Protein 3AX3 (pdb70)

Secondary structure (DSSP, 8-state):
-HHHHHHHHHHHHHHHHHHHHHHT-HHHHHHHHHHHHHT-S-HHHHHHHHHHHS-HHHHHHHHHH-/--HHHHHHH-/-HHHHHHHHHHHHHHHHHHHHHTT-HHHHHHHHHHHHHT-S-HHHHHHHHHHHS-HHHHHHHHHT-/--HHHHHHT-/-HHHHHHHHHHHHHHHHHHHHHHHTT-HHHHHHHHHHHHHH-S-HHHHHHHHHHHS-HHHHHHHHH--/--HHHHHHH-/-HHHHHHHHHHHHHHHHHHHHHHHTT-HHHHHHHHHHHHHTSS-HHHHHHHHTTTS-HHHHHHHHHT-/--HHHHHHT-

Radius of gyration: 24.04 Å; Cα contacts (8 Å, |Δi|>4): 312; chains: 8; bounding box: 72×41×59 Å

Structure (mmCIF, N/CA/C/O backbone):
data_3AX3
#
_entry.id   3AX3
#
_cell.length_a   99.596
_cell.length_b   99.596
_cell.length_c   195.180
_cell.angle_alpha   90.00
_cell.angle_beta   90.00
_cell.angle_gamma   120.00
#
_symmetry.space_group_name_H-M   'H 3 2'
#
loop_
_entity.id
_entity.type
_entity.pdbx_description
1 polymer 'Mitochondrial import receptor subunit TOM20 homolog'
2 polymer 'Aldehyde dehydrogenase, mitochondrial'
3 water water
#
loop_
_atom_site.group_PDB
_atom_site.id
_atom_site.type_symbol
_atom_site.label_atom_id
_atom_site.label_alt_id
_atom_site.label_comp_id
_atom_site.label_asym_id
_atom_site.label_entity_id
_atom_site.label_seq_id
_atom_site.pdbx_PDB_ins_code
_atom_site.Cartn_x
_atom_site.Cartn_y
_atom_site.Cartn_z
_atom_site.occupancy
_atom_site.B_iso_or_equiv
_atom_site.auth_seq_id
_atom_site.auth_comp_id
_atom_site.auth_asym_id
_atom_site.auth_atom_id
_atom_site.pdbx_PDB_model_num
ATOM 1 N N . LYS A 1 8 ? -27.986 4.532 8.697 1.00 61.64 61 LYS A N 1
ATOM 2 C CA . LYS A 1 8 ? -28.708 3.657 9.666 1.00 60.80 61 LYS A CA 1
ATOM 3 C C . LYS A 1 8 ? -29.813 4.402 10.423 1.00 59.58 61 LYS A C 1
ATOM 4 O O . LYS A 1 8 ? -29.828 5.633 10.482 1.00 59.30 61 LYS A O 1
ATOM 10 N N . ASP A 1 9 ? -30.716 3.612 11.002 1.00 58.36 62 ASP A N 1
ATOM 11 C CA . ASP A 1 9 ? -31.759 4.063 11.888 1.00 56.93 62 ASP A CA 1
ATOM 12 C C . ASP A 1 9 ? -31.161 4.748 13.132 1.00 55.59 62 ASP A C 1
ATOM 13 O O . ASP A 1 9 ? -31.720 5.737 13.596 1.00 55.12 62 ASP A O 1
ATOM 18 N N . ALA A 1 10 ? -30.018 4.257 13.635 1.00 53.51 63 ALA A N 1
ATOM 19 C CA . ALA A 1 10 ? -29.400 4.839 14.841 1.00 51.67 63 ALA A CA 1
ATOM 20 C C . ALA A 1 10 ? -28.857 6.254 14.678 1.00 49.67 63 ALA A C 1
ATOM 21 O O . ALA A 1 10 ? -29.149 7.099 15.511 1.00 48.82 63 ALA A O 1
ATOM 23 N N . GLU A 1 11 ? -28.076 6.532 13.630 1.00 47.10 64 GLU A N 1
ATOM 24 C CA . GLU A 1 11 ? -27.646 7.910 13.376 1.00 44.01 64 GLU A CA 1
ATOM 25 C C . GLU A 1 11 ? -28.842 8.870 13.169 1.00 41.33 64 GLU A C 1
ATOM 26 O O . GLU A 1 11 ? -28.810 10.017 13.646 1.00 41.09 64 GLU A O 1
ATOM 32 N N . ALA A 1 12 ? -29.862 8.429 12.422 1.00 37.04 65 ALA A N 1
ATOM 33 C CA . ALA A 1 12 ? -31.056 9.248 12.221 1.00 34.12 65 ALA A CA 1
ATOM 34 C C . ALA A 1 12 ? -31.718 9.574 13.608 1.00 31.93 65 ALA A C 1
ATOM 35 O O . ALA A 1 12 ? -31.991 10.704 13.911 1.00 31.32 65 ALA A O 1
ATOM 37 N N . VAL A 1 13 ? -31.992 8.555 14.397 1.00 33.23 66 VAL A N 1
ATOM 38 C CA . VAL A 1 13 ? -32.593 8.708 15.721 1.00 34.80 66 VAL A CA 1
ATOM 39 C C . VAL A 1 13 ? -31.749 9.587 16.691 1.00 33.94 66 VAL A C 1
ATOM 40 O O . VAL A 1 13 ? -32.284 10.548 17.297 1.00 32.13 66 VAL A O 1
ATOM 44 N N . GLN A 1 14 ? -30.435 9.314 16.810 1.00 34.28 67 GLN A N 1
ATOM 45 C CA . GLN A 1 14 ? -29.550 10.204 17.610 1.00 34.49 67 GLN A CA 1
ATOM 46 C C . GLN A 1 14 ? -29.640 11.646 17.191 1.00 34.26 67 GLN A C 1
ATOM 47 O O . GLN A 1 14 ? -29.799 12.550 18.028 1.00 35.51 67 GLN A O 1
ATOM 53 N N . LYS A 1 15 ? -29.597 11.896 15.886 1.00 32.88 68 LYS A N 1
ATOM 54 C CA . LYS A 1 15 ? -29.738 13.232 15.370 1.00 31.61 68 LYS A CA 1
ATOM 55 C C . LYS A 1 15 ? -31.087 13.891 15.744 1.00 29.96 68 LYS A C 1
ATOM 56 O O . LYS A 1 15 ? -31.149 15.052 16.232 1.00 28.47 68 LYS A O 1
ATOM 62 N N . PHE A 1 16 ? -32.166 13.154 15.517 1.00 27.28 69 PHE A N 1
ATOM 63 C CA . PHE A 1 16 ? -33.509 13.684 15.850 1.00 24.21 69 PHE A CA 1
ATOM 64 C C . PHE A 1 16 ? -33.578 14.021 17.390 1.00 25.08 69 PHE A C 1
ATOM 65 O O . PHE A 1 16 ? -33.935 15.139 17.778 1.00 23.73 69 PHE A O 1
ATOM 73 N N . PHE A 1 17 ? -33.150 13.058 18.212 1.00 26.25 70 PHE A N 1
ATOM 74 C CA . PHE A 1 17 ? -33.154 13.209 19.679 1.00 27.90 70 PHE A CA 1
ATOM 75 C C . PHE A 1 17 ? -32.391 14.462 20.119 1.00 29.13 70 PHE A C 1
ATOM 76 O O . PHE A 1 17 ? -32.926 15.340 20.814 1.00 28.58 70 PHE A O 1
ATOM 84 N N . LEU A 1 18 ? -31.129 14.558 19.682 1.00 30.92 71 LEU A N 1
ATOM 85 C CA . LEU A 1 18 ? -30.330 15.753 19.939 1.00 31.32 71 LEU A CA 1
ATOM 86 C C . LEU A 1 18 ? -30.835 17.038 19.405 1.00 31.15 71 LEU A C 1
ATOM 87 O O . LEU A 1 18 ? -30.766 18.057 20.109 1.00 30.92 71 LEU A O 1
ATOM 92 N N . GLU A 1 19 ? -31.363 17.065 18.183 1.00 30.76 72 GLU A N 1
ATOM 93 C CA . GLU A 1 19 ? -31.867 18.309 17.678 1.00 30.14 72 GLU A CA 1
ATOM 94 C C . GLU A 1 19 ? -33.153 18.787 18.368 1.00 29.17 72 GLU A C 1
ATOM 95 O O . GLU A 1 19 ? -33.341 20.022 18.655 1.00 29.03 72 GLU A O 1
ATOM 101 N 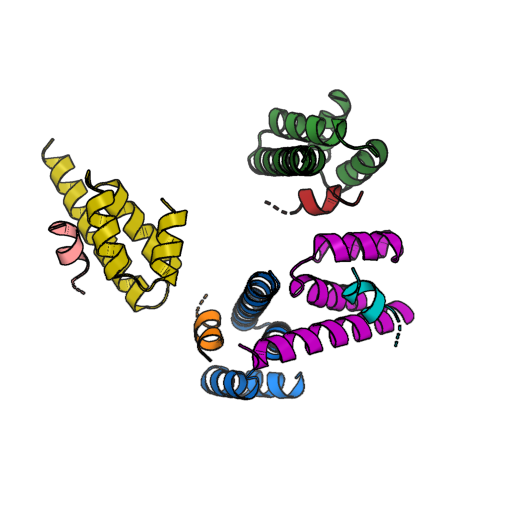N . GLU A 1 20 ? -34.020 17.840 18.685 1.00 25.86 73 GLU A N 1
ATOM 102 C CA . GLU A 1 20 ? -35.225 18.153 19.464 1.00 25.23 73 GLU A CA 1
ATOM 103 C C . GLU A 1 20 ? -34.865 18.755 20.867 1.00 25.04 73 GLU A C 1
ATOM 104 O O . GLU A 1 20 ? -35.467 19.674 21.308 1.00 27.44 73 GLU A O 1
ATOM 110 N N . ILE A 1 21 ? -33.885 18.188 21.548 1.00 27.93 74 ILE A N 1
ATOM 111 C CA . ILE A 1 21 ? -33.415 18.702 22.844 1.00 28.45 74 ILE A CA 1
ATOM 112 C C . ILE A 1 21 ? -32.887 20.120 22.702 1.00 28.77 74 ILE A C 1
ATOM 113 O O . ILE A 1 21 ? -33.262 21.022 23.464 1.00 29.74 74 ILE A O 1
ATOM 118 N N . GLN A 1 22 ? -32.074 20.343 21.692 1.00 30.55 75 GLN A N 1
ATOM 119 C CA . GLN A 1 22 ? -31.470 21.651 21.446 1.00 31.00 75 GLN A CA 1
ATOM 120 C C . GLN A 1 22 ? -32.497 22.720 21.124 1.00 31.65 75 GLN A C 1
ATOM 121 O O . GLN A 1 22 ? -32.418 23.847 21.634 1.00 30.05 75 GLN A O 1
ATOM 127 N N . LEU A 1 23 ? -33.500 22.382 20.309 1.00 30.03 76 LEU A N 1
ATOM 128 C CA . LEU A 1 23 ? -34.561 23.309 20.092 1.00 30.32 76 LEU A CA 1
ATOM 129 C C . LEU A 1 23 ? -35.341 23.497 21.405 1.00 30.13 76 LEU A C 1
ATOM 130 O O . LEU A 1 23 ? -35.690 24.636 21.740 1.00 30.66 76 LEU A O 1
ATOM 135 N N . GLY A 1 24 ? -35.613 22.416 22.150 1.00 28.66 77 GLY A N 1
ATOM 136 C CA . GLY A 1 24 ? -36.280 22.547 23.439 1.00 28.83 77 GLY A CA 1
ATOM 137 C C . GLY A 1 24 ? -35.608 23.522 24.438 1.00 31.72 77 GLY A C 1
ATOM 138 O O . GLY A 1 24 ? -36.277 24.420 24.988 1.00 31.22 77 GLY A O 1
ATOM 139 N N . GLU A 1 25 ? -34.305 23.374 24.607 1.00 32.94 78 GLU A N 1
ATOM 140 C CA . GLU A 1 25 ? -33.466 24.242 25.457 1.00 36.02 78 GLU A CA 1
ATOM 141 C C . GLU A 1 25 ? -33.494 25.691 25.011 1.00 36.25 78 GLU A C 1
ATOM 142 O O . GLU A 1 25 ? -33.785 26.603 25.820 1.00 35.74 78 GLU A O 1
ATOM 148 N N . GLU A 1 26 ? -33.242 25.921 23.719 1.00 35.64 79 GLU A N 1
ATOM 149 C CA . GLU A 1 26 ? -33.356 27.263 23.149 1.00 34.72 79 GLU A CA 1
ATOM 150 C C . GLU A 1 26 ? -34.704 27.872 23.398 1.00 34.27 79 GLU A C 1
ATOM 151 O O . GLU A 1 26 ? -34.769 28.997 23.930 1.00 35.28 79 GLU A O 1
ATOM 157 N N . LEU A 1 27 ? -35.800 27.175 23.048 1.00 30.75 80 LEU A N 1
ATOM 158 C CA . LEU A 1 27 ? -37.141 27.683 23.383 1.00 31.60 80 LEU A CA 1
ATOM 159 C C . LEU A 1 27 ? -37.395 28.021 24.863 1.00 30.18 80 LEU A C 1
ATOM 160 O O . LEU A 1 27 ? -38.022 29.090 25.201 1.00 28.27 80 LEU A O 1
ATOM 165 N N . LEU A 1 28 ? -36.993 27.097 25.735 1.00 28.93 81 LEU A N 1
ATOM 166 C CA . LEU A 1 28 ? -37.105 27.357 27.196 1.00 31.59 81 LEU A CA 1
ATOM 167 C C . LEU A 1 28 ? -36.304 28.601 27.616 1.00 33.23 81 LEU A C 1
ATOM 168 O O . LEU A 1 28 ? -36.762 29.407 28.489 1.00 33.18 81 LEU A O 1
ATOM 173 N N . ALA A 1 29 ? -35.107 28.759 27.043 1.00 34.60 82 ALA A N 1
ATOM 174 C CA . ALA A 1 29 ? -34.278 29.960 27.357 1.00 36.93 82 ALA A CA 1
ATOM 175 C C . ALA A 1 29 ? -34.982 31.277 26.911 1.00 38.64 82 ALA A C 1
ATOM 176 O O . ALA A 1 29 ? -34.870 32.345 27.568 1.00 39.42 82 ALA A O 1
ATOM 178 N N . GLN A 1 30 ? -35.813 31.178 25.883 1.00 38.70 83 GLN A N 1
ATOM 179 C CA . GLN A 1 30 ? -36.576 32.342 25.376 1.00 39.48 83 GLN A CA 1
ATOM 180 C C . GLN A 1 30 ? -37.926 32.521 26.078 1.00 38.74 83 GLN A C 1
ATOM 181 O O . GLN A 1 30 ? -38.633 33.508 25.864 1.00 40.39 83 GLN A O 1
ATOM 1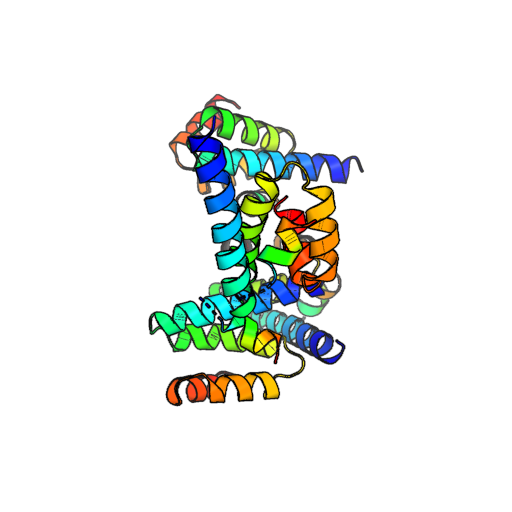87 N N . GLY A 1 31 ? -38.304 31.572 26.939 1.00 37.15 84 GLY A N 1
ATOM 188 C CA . GLY A 1 31 ? -39.544 31.714 27.693 1.00 34.56 84 GLY A CA 1
ATOM 189 C C . GLY A 1 31 ? -40.716 31.153 26.947 1.00 33.93 84 GLY A C 1
ATOM 190 O O . GLY A 1 31 ? -41.870 31.313 27.364 1.00 32.98 84 GLY A O 1
ATOM 191 N N . ASP A 1 32 ? -40.425 30.450 25.858 1.00 34.33 85 ASP A N 1
ATOM 192 C CA . ASP A 1 32 ? -41.470 29.714 25.112 1.00 34.14 85 ASP A CA 1
ATOM 193 C C . ASP A 1 32 ? -41.569 28.272 25.688 1.00 33.24 85 ASP A C 1
ATOM 194 O O . ASP A 1 32 ? -41.154 27.280 25.090 1.00 30.19 85 ASP A O 1
ATOM 199 N N . TYR A 1 33 ? -42.067 28.222 26.931 1.00 34.21 86 TYR A N 1
ATOM 200 C CA . TYR A 1 33 ? -42.035 26.986 27.758 1.00 34.84 86 TYR A CA 1
ATOM 201 C C . TYR A 1 33 ? -42.844 25.872 27.095 1.00 34.94 86 TYR A C 1
ATOM 202 O O . TYR A 1 33 ? -42.363 24.747 26.982 1.00 33.02 86 TYR A O 1
ATOM 211 N N . GLU A 1 34 ? -44.049 26.206 26.647 1.00 34.71 87 GLU A N 1
ATOM 212 C CA . GLU A 1 34 ? -44.919 25.223 26.020 1.00 35.27 87 GLU A CA 1
ATOM 213 C C . GLU A 1 34 ? -44.319 24.625 24.771 1.00 34.45 87 GLU A C 1
ATOM 214 O O . GLU A 1 34 ? -44.277 23.383 24.609 1.00 33.29 87 GLU A O 1
ATOM 220 N N . LYS A 1 35 ? -43.820 25.474 23.891 1.00 31.77 88 LYS A N 1
ATOM 221 C CA . LYS A 1 35 ? -43.162 24.960 22.683 1.00 31.46 88 LYS A CA 1
ATOM 222 C C . LYS A 1 35 ? -41.919 24.117 22.975 1.00 28.65 88 LYS A C 1
ATOM 223 O O . LYS A 1 35 ? -41.710 23.062 22.371 1.00 28.96 88 LYS A O 1
ATOM 229 N N . GLY A 1 36 ? -41.080 24.583 23.906 1.00 27.20 89 GLY A N 1
ATOM 230 C CA . GLY A 1 36 ? -39.875 23.844 24.312 1.00 25.62 89 GLY A CA 1
ATOM 231 C C . GLY A 1 36 ? -40.176 22.443 24.848 1.00 23.00 89 GLY A C 1
ATOM 232 O O . GLY A 1 36 ? -39.555 21.474 24.490 1.00 22.24 89 GLY A O 1
ATOM 233 N N . VAL A 1 37 ? -41.150 22.382 25.722 1.00 24.46 90 VAL A N 1
ATOM 234 C CA . VAL A 1 37 ? -41.671 21.135 26.299 1.00 25.66 90 VAL A CA 1
ATOM 235 C C . VAL A 1 37 ? -42.189 20.185 25.249 1.00 25.77 90 VAL A C 1
ATOM 236 O O . VAL A 1 37 ? -41.948 18.973 25.334 1.00 26.11 90 VAL A O 1
ATOM 240 N N . ASP A 1 38 ? -42.882 20.703 24.227 1.00 26.42 91 ASP A N 1
ATOM 241 C CA . ASP A 1 38 ? -43.353 19.853 23.126 1.00 27.49 91 ASP A CA 1
ATOM 242 C C . ASP A 1 38 ? -42.203 19.140 22.451 1.00 27.34 91 ASP A C 1
ATOM 243 O O . ASP A 1 38 ? -42.324 17.945 22.096 1.00 26.74 91 ASP A O 1
ATOM 248 N N . HIS A 1 39 ? -41.101 19.848 22.235 1.00 24.91 92 HIS A N 1
ATOM 249 C CA . HIS A 1 39 ? -39.938 19.219 21.591 1.00 24.45 92 HIS A CA 1
ATOM 250 C C . HIS A 1 39 ? -39.287 18.211 22.550 1.00 23.10 92 HIS A C 1
ATOM 251 O O . HIS A 1 39 ? -38.819 17.199 22.124 1.00 23.15 92 HIS A O 1
ATOM 258 N N . LEU A 1 40 ? -39.230 18.522 23.847 1.00 21.77 93 LEU A N 1
ATOM 259 C CA . LEU A 1 40 ? -38.645 17.522 24.800 1.00 23.27 93 LEU A CA 1
ATOM 260 C C . LEU A 1 40 ? -39.467 16.248 24.793 1.00 22.16 93 LEU A C 1
ATOM 261 O O . LEU A 1 40 ? -38.926 15.212 24.932 1.00 20.57 93 LEU A O 1
ATOM 266 N N . THR A 1 41 ? -40.785 16.336 24.593 1.00 23.44 94 THR A N 1
ATOM 267 C CA . THR A 1 41 ? -41.617 15.144 24.650 1.00 23.09 94 THR A CA 1
ATOM 268 C C . THR A 1 41 ? -41.278 14.265 23.437 1.00 23.25 94 THR A C 1
ATOM 269 O O . THR A 1 41 ? -41.328 13.051 23.531 1.00 22.99 94 THR A O 1
ATOM 273 N N . ASN A 1 42 ? -40.970 14.862 22.280 1.00 22.72 95 ASN A N 1
ATOM 274 C CA . ASN A 1 42 ? -40.414 14.041 21.132 1.00 23.59 95 ASN A CA 1
ATOM 275 C C . ASN A 1 42 ? -39.113 13.302 21.491 1.00 24.09 95 ASN A C 1
ATOM 276 O O . ASN A 1 42 ? -38.936 12.114 21.147 1.00 23.04 95 ASN A O 1
ATOM 281 N N . ALA A 1 43 ? -38.206 13.985 22.192 1.00 23.07 96 ALA A N 1
ATOM 282 C CA . ALA A 1 43 ? -36.939 13.347 22.589 1.00 24.18 96 ALA A CA 1
ATOM 283 C C . ALA A 1 43 ? -37.199 12.221 23.582 1.00 24.74 96 ALA A C 1
ATOM 284 O O . ALA A 1 43 ? -36.745 11.105 23.390 1.00 25.49 96 ALA A O 1
ATOM 286 N N . ILE A 1 44 ? -38.054 12.471 24.570 1.00 25.44 97 ILE A N 1
ATOM 287 C CA . ILE A 1 44 ? -38.421 11.412 25.506 1.00 25.60 97 ILE A CA 1
ATOM 288 C C . ILE A 1 44 ? -39.102 10.184 24.823 1.00 26.29 97 ILE A C 1
ATOM 289 O O . ILE A 1 44 ? -38.820 9.032 25.217 1.00 25.94 97 ILE A O 1
ATOM 294 N N . ALA A 1 45 ? -39.990 10.433 23.848 1.00 25.13 98 ALA A N 1
ATOM 295 C CA . ALA A 1 45 ? -40.681 9.356 23.100 1.00 26.88 98 ALA A CA 1
ATOM 296 C C . ALA A 1 45 ? -39.818 8.375 22.332 1.00 27.59 98 ALA A C 1
ATOM 297 O O . ALA A 1 45 ? -40.298 7.262 22.079 1.00 32.09 98 ALA A O 1
ATOM 299 N N . VAL A 1 46 ? -38.624 8.769 21.901 1.00 26.89 99 VAL A N 1
ATOM 300 C CA . VAL A 1 46 ? -37.695 7.854 21.236 1.00 29.08 99 VAL A CA 1
ATOM 301 C C . VAL A 1 46 ? -36.664 7.187 22.166 1.00 31.64 99 VAL A C 1
ATOM 302 O O . VAL A 1 46 ? -35.735 6.486 21.682 1.00 33.21 99 VAL A O 1
ATOM 306 N N . SER A 1 47 ? -36.827 7.368 23.488 1.00 30.83 100 SER A N 1
ATOM 307 C CA . SER A 1 47 ? -35.809 6.896 24.419 1.00 32.11 100 SER A CA 1
ATOM 308 C C . SER A 1 47 ? -36.314 5.639 25.023 1.00 31.75 100 SER A C 1
ATOM 309 O O . SER A 1 47 ? -37.519 5.501 25.355 1.00 31.37 100 SER A O 1
ATOM 312 N N . GLY A 1 48 ? -35.408 4.672 25.142 1.00 32.97 101 GLY A N 1
ATOM 313 C CA . GLY A 1 48 ? -35.804 3.394 25.812 1.00 34.67 101 GLY A CA 1
ATOM 314 C C . GLY A 1 48 ? -35.965 3.512 27.341 1.00 36.33 101 GLY A C 1
ATOM 315 O O . GLY A 1 48 ? -36.581 2.664 27.977 1.00 36.71 101 GLY A O 1
ATOM 316 N N . GLN A 1 49 ? -35.428 4.578 27.912 1.00 35.88 102 GLN A N 1
ATOM 317 C CA . GLN A 1 49 ? -35.654 4.892 29.341 1.00 36.40 102 GLN A CA 1
ATOM 318 C C . GLN A 1 49 ? -36.414 6.178 29.669 1.00 34.12 102 GLN A C 1
ATOM 319 O O . GLN A 1 49 ? -35.881 7.042 30.350 1.00 33.62 102 GLN A O 1
ATOM 325 N N . PRO A 1 50 ? -37.681 6.278 29.264 1.00 34.16 103 PRO A N 1
ATOM 326 C CA . PRO A 1 50 ? -38.362 7.583 29.487 1.00 34.44 103 PRO A CA 1
ATOM 327 C C . PRO A 1 50 ? -38.314 8.053 30.960 1.00 34.53 103 PRO A C 1
ATOM 328 O O . PRO A 1 50 ? -38.139 9.249 31.203 1.00 33.39 103 PRO A O 1
ATOM 332 N N . GLN A 1 51 ? -38.407 7.111 31.927 1.00 34.65 104 GLN A N 1
ATOM 333 C CA . GLN A 1 51 ? -38.474 7.468 33.351 1.00 36.04 104 GLN A CA 1
ATOM 334 C C . GLN A 1 51 ? -37.182 8.016 33.817 1.00 35.56 104 GLN A C 1
ATOM 335 O O . GLN A 1 51 ? -37.138 8.947 34.621 1.00 34.93 104 GLN A O 1
ATOM 341 N N . GLN A 1 52 ? -36.101 7.566 33.213 1.00 35.21 105 GLN A N 1
ATOM 342 C CA . GLN A 1 52 ? -34.843 8.120 33.641 1.00 34.80 105 GLN A CA 1
ATOM 343 C C . GLN A 1 52 ? -34.571 9.514 33.085 1.00 33.65 105 GLN A C 1
ATOM 344 O O . GLN A 1 52 ? -33.893 10.416 33.734 1.00 34.66 105 GLN A O 1
ATOM 350 N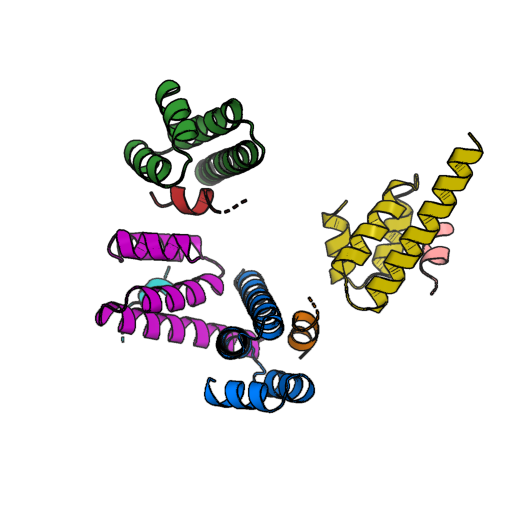 N . LEU A 1 53 ? -35.033 9.739 31.858 1.00 30.79 106 LEU A N 1
ATOM 351 C CA . LEU A 1 53 ? -34.986 11.095 31.293 1.00 28.71 106 LEU A CA 1
ATOM 352 C C . LEU A 1 53 ? -35.870 12.013 32.163 1.00 23.81 106 LEU A C 1
ATOM 353 O O . LEU A 1 53 ? -35.497 13.119 32.477 1.00 25.27 106 LEU A O 1
ATOM 358 N N . LEU A 1 54 ? -37.033 11.535 32.551 1.00 25.13 107 LEU A N 1
ATOM 359 C CA . LEU A 1 54 ? -37.975 12.394 33.342 1.00 27.09 107 LEU A CA 1
ATOM 360 C C . LEU A 1 54 ? -37.325 12.766 34.689 1.00 27.82 107 LEU A C 1
ATOM 361 O O . LEU A 1 54 ? -37.342 13.904 35.086 1.00 27.82 107 LEU A O 1
ATOM 366 N N . GLN A 1 55 ? -36.574 11.816 35.299 1.00 30.01 108 GLN A N 1
ATOM 367 C CA . GLN A 1 55 ? -35.893 12.147 36.579 1.00 30.87 108 GLN A CA 1
ATOM 368 C C . GLN A 1 55 ? -34.863 13.151 36.399 1.00 29.95 108 GLN A C 1
ATOM 369 O O . GLN A 1 55 ? -34.689 14.095 37.201 1.00 32.41 108 GLN A O 1
ATOM 375 N N . VAL A 1 56 ? -34.106 13.025 35.342 1.00 29.23 109 VAL A N 1
ATOM 376 C CA . VAL A 1 56 ? -33.111 14.019 35.147 1.00 28.07 109 VAL A CA 1
ATOM 377 C C . VAL A 1 56 ? -33.781 15.400 34.888 1.00 27.90 109 VAL A C 1
ATOM 378 O O . VAL A 1 56 ? -33.284 16.456 35.343 1.00 27.58 109 VAL A O 1
ATOM 382 N N . LEU A 1 57 ? -34.894 15.413 34.156 1.00 26.64 110 LEU A N 1
ATOM 383 C CA . LEU A 1 57 ? -35.532 16.730 33.850 1.00 27.44 110 LEU A CA 1
ATOM 384 C C . LEU A 1 57 ? -36.130 17.325 35.077 1.00 27.61 110 LEU A C 1
ATOM 385 O O . LEU A 1 57 ? -36.134 18.507 35.206 1.00 28.17 110 LEU A O 1
ATOM 390 N N . GLN A 1 58 ? -36.688 16.489 35.938 1.00 29.51 111 GLN A N 1
ATOM 391 C CA . GLN A 1 58 ? -37.138 16.974 37.238 1.00 32.74 111 GLN A CA 1
ATOM 392 C C . GLN A 1 58 ? -36.028 17.650 38.074 1.00 33.52 111 GLN A C 1
ATOM 393 O O . GLN A 1 58 ? -36.277 18.629 38.764 1.00 32.79 111 GLN A O 1
ATOM 399 N N . GLN A 1 59 ? -34.815 17.142 37.981 1.00 36.35 112 GLN A N 1
ATOM 400 C CA . GLN A 1 59 ? -33.661 17.719 38.737 1.00 38.92 112 GLN A CA 1
ATOM 401 C C . GLN A 1 59 ? -33.119 18.944 38.064 1.00 39.49 112 GLN A C 1
ATOM 402 O O . GLN A 1 59 ? -32.277 19.619 38.640 1.00 39.97 112 GLN A O 1
ATOM 408 N N . THR A 1 60 ? -33.522 19.205 36.810 1.00 39.75 113 THR A N 1
ATOM 409 C CA . THR A 1 60 ? -32.955 20.352 36.086 1.00 39.42 113 THR A CA 1
ATOM 410 C C . THR A 1 60 ? -33.964 21.492 35.778 1.00 37.94 113 THR A C 1
ATOM 411 O O . THR A 1 60 ? -33.598 22.678 35.781 1.00 37.28 113 THR A O 1
ATOM 415 N N . LEU A 1 61 ? -35.229 21.138 35.502 1.00 35.17 114 LEU A N 1
ATOM 416 C CA . LEU A 1 61 ? -36.179 22.118 35.014 1.00 31.94 114 LEU A CA 1
ATOM 417 C C . LEU A 1 61 ? -36.852 22.836 36.191 1.00 31.67 114 LEU A C 1
ATOM 418 O O . LEU A 1 61 ? -37.014 22.215 37.248 1.00 30.13 114 LEU A O 1
ATOM 423 N N . PRO A 1 62 ? -37.250 24.126 36.017 1.00 31.17 115 PRO A N 1
ATOM 424 C CA . PRO A 1 62 ? -38.149 24.701 37.016 1.00 32.92 115 PRO A CA 1
ATOM 425 C C . PRO A 1 62 ? -39.421 23.860 37.246 1.00 32.57 115 PRO A C 1
ATOM 426 O O . PRO A 1 62 ? -39.944 23.271 36.279 1.00 33.44 115 PRO A O 1
ATOM 430 N N . PRO A 1 63 ? -39.912 23.794 38.504 1.00 32.70 116 PRO A N 1
ATOM 431 C CA . PRO A 1 63 ? -41.046 22.898 38.739 1.00 31.80 116 PRO A CA 1
ATOM 432 C C . PRO A 1 63 ? -42.281 23.103 37.836 1.00 31.31 116 PRO A C 1
ATOM 433 O O . PRO A 1 63 ? -42.907 22.103 37.505 1.00 28.66 116 PRO A O 1
ATOM 437 N N . PRO A 1 64 ? -42.635 24.379 37.460 1.00 31.72 117 PRO A N 1
ATOM 438 C CA . PRO A 1 64 ? -43.840 24.487 36.621 1.00 30.30 117 PRO A CA 1
ATOM 439 C C . PRO A 1 64 ? -43.594 24.042 35.218 1.00 27.10 117 PRO A C 1
ATOM 440 O O . PRO A 1 64 ? -44.505 23.634 34.581 1.00 28.57 117 PRO A O 1
ATOM 444 N N . VAL A 1 65 ? -42.390 24.129 34.728 1.00 25.77 118 VAL A N 1
ATOM 445 C CA . VAL A 1 65 ? -42.119 23.614 33.369 1.00 23.87 118 VAL A CA 1
ATOM 446 C C . VAL A 1 65 ? -42.085 22.086 33.368 1.00 23.17 118 VAL A C 1
ATOM 447 O O . VAL A 1 65 ? -42.634 21.456 32.490 1.00 20.79 118 VAL A O 1
ATOM 451 N N . PHE A 1 66 ? -41.412 21.497 34.364 1.00 22.20 119 PHE A N 1
ATOM 452 C CA . PHE A 1 66 ? -41.445 20.025 34.521 1.00 23.52 119 PHE A CA 1
ATOM 453 C C . PHE A 1 66 ? -42.897 19.489 34.584 1.00 24.75 119 PHE A C 1
ATOM 454 O O . PHE A 1 66 ? -43.255 18.521 33.957 1.00 25.78 119 PHE A O 1
ATOM 462 N N . GLN A 1 67 ? -43.727 20.158 35.358 1.00 25.15 120 GLN A N 1
ATOM 463 C CA . GLN A 1 67 ? -45.061 19.757 35.544 1.00 28.97 120 GLN A CA 1
ATOM 464 C C . GLN A 1 67 ? -45.906 19.799 34.246 1.00 28.97 120 GLN A C 1
ATOM 465 O O . GLN A 1 67 ? -46.696 18.870 33.925 1.00 27.97 120 GLN A O 1
ATOM 471 N N . MET A 1 68 ? -45.752 20.899 33.523 1.00 27.89 121 MET A N 1
ATOM 472 C CA . MET A 1 68 ? -46.273 21.009 32.197 1.00 28.62 121 MET A CA 1
ATOM 473 C C . MET A 1 68 ? -45.793 19.916 31.276 1.00 27.73 121 MET A C 1
ATOM 474 O O . MET A 1 68 ? -46.612 19.371 30.476 1.00 27.84 121 MET A O 1
A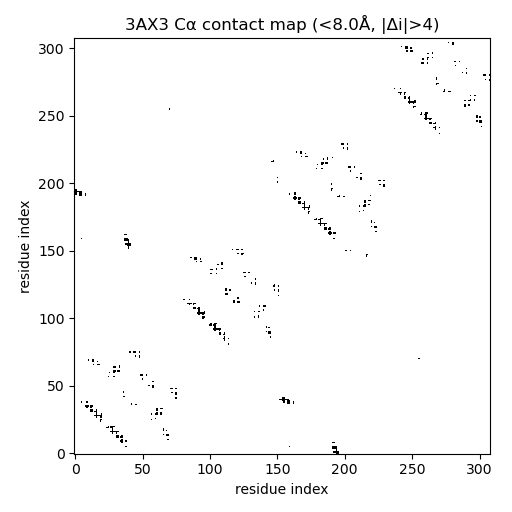TOM 479 N N . LEU A 1 69 ? -44.487 19.618 31.332 1.00 26.83 122 LEU A N 1
ATOM 480 C CA . LEU A 1 69 ? -43.947 18.450 30.649 1.00 26.18 122 LEU A CA 1
ATOM 481 C C . LEU A 1 69 ? -44.746 17.166 30.924 1.00 26.47 122 LEU A C 1
ATOM 482 O O . LEU A 1 69 ? -45.219 16.463 29.976 1.00 26.80 122 LEU A O 1
ATOM 487 N N . LEU A 1 70 ? -44.864 16.820 32.192 1.00 26.93 123 LEU A N 1
ATOM 488 C CA . LEU A 1 70 ? -45.682 15.691 32.593 1.00 28.15 123 LEU A CA 1
ATOM 489 C C . LEU A 1 70 ? -47.098 15.647 32.009 1.00 29.13 123 LEU A C 1
ATOM 490 O O . LEU A 1 70 ? -47.558 14.610 31.633 1.00 28.97 123 LEU A O 1
ATOM 495 N N . THR A 1 71 ? -47.773 16.779 31.900 1.00 30.51 124 THR A N 1
ATOM 496 C CA . THR A 1 71 ? -49.122 16.803 31.334 1.00 30.89 124 THR A CA 1
ATOM 497 C C . THR A 1 71 ? -49.175 16.623 29.798 1.00 31.43 124 THR A C 1
ATOM 498 O O . THR A 1 71 ? -50.233 16.322 29.249 1.00 31.36 124 THR A O 1
ATOM 502 N N . LYS A 1 72 ? -48.054 16.840 29.114 1.00 32.46 125 LYS A N 1
ATOM 503 C CA . LYS A 1 72 ? -48.013 16.757 27.645 1.00 34.09 125 LYS A CA 1
ATOM 504 C C . LYS A 1 72 ? -47.492 15.403 27.134 1.00 35.73 125 LYS A C 1
ATOM 505 O O . LYS A 1 72 ? -47.514 15.108 25.949 1.00 34.37 125 LYS A O 1
ATOM 511 N N . LEU A 1 73 ? -47.035 14.555 28.039 1.00 37.47 126 LEU A N 1
ATOM 512 C CA . LEU A 1 73 ? -46.397 13.316 27.592 1.00 41.03 126 LEU A CA 1
ATOM 513 C C . LEU A 1 73 ? -47.379 12.340 26.968 1.00 42.56 126 LEU A C 1
ATOM 514 O O . LEU A 1 73 ? -47.067 11.631 25.995 1.00 44.53 126 LEU A O 1
ATOM 520 N N . GLY B 2 1 ? -25.716 27.019 24.081 1.00 52.68 12 GLY B N 1
ATOM 521 C CA . GLY B 2 1 ? -26.441 25.836 24.677 1.00 52.48 12 GLY B CA 1
ATOM 522 C C . GLY B 2 1 ? -25.815 24.498 24.314 1.00 52.52 12 GLY B C 1
ATOM 523 O O . GLY B 2 1 ? -24.635 24.424 23.913 1.00 52.04 12 GLY B O 1
ATOM 530 N N . ARG B 2 3 ? -26.008 21.929 26.632 1.00 49.29 14 ARG B N 1
ATOM 531 C CA . ARG B 2 3 ? -25.863 21.164 27.902 1.00 48.92 14 ARG B CA 1
ATOM 532 C C . ARG B 2 3 ? -26.950 20.149 28.137 1.00 46.86 14 ARG B C 1
ATOM 533 O O . ARG B 2 3 ? -26.715 19.001 28.631 1.00 46.78 14 ARG B O 1
ATOM 541 N N . LEU B 2 4 ? -28.176 20.582 27.832 1.00 45.46 15 LEU B N 1
ATOM 542 C CA . LEU B 2 4 ? -29.333 19.722 27.998 1.00 43.52 15 LEU B CA 1
ATOM 543 C C . LEU B 2 4 ? -29.130 18.432 27.160 1.00 41.80 15 LEU B C 1
ATOM 544 O O . LEU B 2 4 ? -29.421 17.326 27.602 1.00 40.93 15 LEU B O 1
ATOM 549 N N . CYS B 2 5 ? -28.528 18.567 25.995 1.00 41.97 16 CYS B N 1
ATOM 550 C CA . CYS B 2 5 ? -28.235 17.389 25.181 1.00 42.95 16 CYS B CA 1
ATOM 551 C C . CYS B 2 5 ? -27.390 16.366 25.865 1.00 42.83 16 CYS B C 1
ATOM 552 O O . CYS B 2 5 ? -27.708 15.184 25.788 1.00 42.49 16 CYS B O 1
ATOM 555 N N . ARG B 2 6 ? -26.335 16.796 26.559 1.00 44.64 17 ARG B N 1
ATOM 556 C CA . ARG B 2 6 ? -25.423 15.848 27.237 1.00 45.09 17 ARG B CA 1
ATOM 557 C C . ARG B 2 6 ? -26.074 15.237 28.450 1.00 45.25 17 ARG B C 1
ATOM 558 O O . ARG B 2 6 ? -25.971 14.026 28.681 1.00 45.85 17 ARG B O 1
ATOM 566 N N . LEU B 2 7 ? -26.767 16.045 29.260 1.00 45.36 18 LEU B N 1
ATOM 567 C CA . LEU B 2 7 ? -27.438 15.441 30.408 1.00 44.73 18 LEU B CA 1
ATOM 568 C C . LEU B 2 7 ? -28.383 14.367 29.956 1.00 44.66 18 LEU B C 1
ATOM 569 O O . LEU B 2 7 ? -28.511 13.348 30.628 1.00 45.69 18 LEU B O 1
ATOM 574 N N . LEU B 2 8 ? -29.111 14.593 28.846 1.00 43.46 19 LEU B N 1
ATOM 575 C CA . LEU B 2 8 ? -30.160 13.630 28.490 1.00 42.63 19 LEU B CA 1
ATOM 576 C C . LEU B 2 8 ? -29.610 12.399 27.738 1.00 42.56 19 LEU B C 1
ATOM 577 O O . LEU B 2 8 ? -30.158 11.313 27.894 1.00 40.67 19 LEU B O 1
ATOM 582 N N . SER B 2 9 ? -28.550 12.584 26.937 1.00 43.54 20 SER B N 1
ATOM 583 C CA . SER B 2 9 ? -27.906 11.418 26.252 1.00 45.62 20 SER B CA 1
ATOM 584 C C . SER B 2 9 ? -27.382 10.474 27.321 1.00 47.78 20 SER B C 1
ATOM 585 O O . SER B 2 9 ? -27.610 9.253 27.262 1.00 47.12 20 SER B O 1
ATOM 588 N N . TYR B 2 10 ? -26.706 11.057 28.313 1.00 49.87 21 TYR B N 1
ATOM 589 C CA . TYR B 2 10 ? -26.146 10.253 29.401 1.00 51.82 21 TYR B CA 1
ATOM 590 C C . TYR B 2 10 ? -27.202 9.585 30.266 1.00 52.89 21 TYR B C 1
ATOM 591 O O . TYR B 2 10 ? -26.908 8.567 30.940 1.00 53.12 21 TYR B O 1
ATOM 600 N N . ALA B 2 11 ? -28.434 10.123 30.249 1.00 52.46 22 ALA B N 1
ATOM 601 C CA . ALA B 2 11 ? -29.534 9.457 30.961 1.00 52.16 22 ALA B CA 1
ATOM 602 C C . ALA B 2 11 ? -29.971 8.145 30.318 1.00 51.96 22 ALA B C 1
ATOM 603 O O . ALA B 2 11 ? -30.731 7.346 30.918 1.00 51.85 22 ALA B O 1
ATOM 606 N N . LYS C 1 8 ? -24.549 1.676 -10.627 1.00 64.49 61 LYS C N 1
ATOM 607 C CA . LYS C 1 8 ? -23.448 2.607 -10.215 1.00 64.30 61 LYS C CA 1
ATOM 608 C C . LYS C 1 8 ? -23.455 3.880 -11.085 1.00 63.77 61 LYS C C 1
ATOM 609 O O . LYS C 1 8 ? -23.010 4.946 -10.631 1.00 63.43 61 LYS C O 1
ATOM 615 N N . ASP C 1 9 ? -23.969 3.749 -12.321 1.00 62.40 62 ASP C N 1
ATOM 616 C CA . ASP C 1 9 ? -24.283 4.897 -13.188 1.00 61.32 62 ASP C CA 1
ATOM 617 C C . ASP C 1 9 ? -25.263 5.771 -12.419 1.00 59.52 62 ASP C C 1
ATOM 618 O O . ASP C 1 9 ? -25.146 6.993 -12.420 1.00 58.96 62 ASP C O 1
ATOM 623 N N . ALA C 1 10 ? -26.195 5.087 -11.753 1.00 58.04 63 ALA C N 1
ATOM 624 C CA . ALA C 1 10 ? -27.254 5.656 -10.932 1.00 56.10 63 ALA C CA 1
ATOM 625 C C . ALA C 1 10 ? -26.715 6.451 -9.726 1.00 54.63 63 ALA C C 1
ATOM 626 O O . ALA C 1 10 ? -27.031 7.649 -9.571 1.00 53.66 63 ALA C O 1
ATOM 628 N N . GLU C 1 11 ? -25.916 5.777 -8.890 1.00 52.90 64 GLU C N 1
ATOM 629 C CA . GLU C 1 11 ? -25.170 6.395 -7.769 1.00 50.69 64 GLU C CA 1
ATOM 630 C C . GLU C 1 11 ? -24.381 7.646 -8.197 1.00 47.93 64 GLU C C 1
ATOM 631 O O . GLU C 1 11 ? -24.400 8.676 -7.509 1.00 46.53 64 GLU C O 1
ATOM 637 N N . ALA C 1 12 ? -23.713 7.557 -9.347 1.00 43.74 65 ALA C N 1
ATOM 638 C CA . ALA C 1 12 ? -22.806 8.614 -9.777 1.00 40.68 65 ALA C CA 1
ATOM 639 C C . ALA C 1 12 ? -23.560 9.881 -10.223 1.00 38.36 65 ALA C C 1
ATOM 640 O O . ALA C 1 12 ? -23.162 10.970 -9.867 1.00 36.18 65 ALA C O 1
ATOM 642 N N . VAL C 1 13 ? -24.640 9.735 -10.985 1.00 36.97 66 VAL C N 1
ATOM 643 C CA . VAL C 1 13 ? -25.417 10.896 -11.403 1.00 37.24 66 VAL C CA 1
ATOM 644 C C . VAL C 1 13 ? -26.206 11.574 -10.241 1.00 37.81 66 VAL C C 1
ATOM 645 O O . VAL C 1 13 ? -26.421 12.809 -10.267 1.00 37.32 66 VAL C O 1
ATOM 649 N N . GLN C 1 14 ? -26.634 10.779 -9.261 1.00 36.36 67 GLN C N 1
ATOM 650 C CA . GLN C 1 14 ? -27.414 11.323 -8.145 1.00 37.48 67 GLN C CA 1
ATOM 651 C C . GLN C 1 14 ? -26.440 12.171 -7.314 1.00 36.02 67 GLN C C 1
ATOM 652 O O . GLN C 1 14 ? -26.782 13.275 -6.865 1.00 35.25 67 GLN C O 1
ATOM 658 N N . LYS C 1 15 ? -25.233 11.630 -7.114 1.00 35.10 68 LYS C N 1
ATOM 659 C CA . LYS C 1 15 ? -24.162 12.338 -6.431 1.00 36.02 68 LYS C CA 1
ATOM 660 C C . LYS C 1 15 ? -23.813 13.655 -7.206 1.00 34.74 68 LYS C C 1
ATOM 661 O O . LYS C 1 15 ? -23.645 14.689 -6.590 1.00 33.18 68 LYS C O 1
ATOM 667 N N . PHE C 1 16 ? -23.712 13.590 -8.538 1.00 33.40 69 PHE C N 1
ATOM 668 C CA . PHE C 1 16 ? -23.435 14.792 -9.347 1.00 32.96 69 PHE C CA 1
ATOM 669 C C . PHE C 1 16 ? -24.565 15.826 -9.221 1.00 32.18 69 PHE C C 1
ATOM 670 O O . PHE C 1 16 ? -24.312 16.984 -8.971 1.00 31.18 69 PHE C O 1
ATOM 678 N N . PHE C 1 17 ? -25.812 15.360 -9.348 1.00 31.05 70 PHE C N 1
ATOM 679 C CA . PHE C 1 17 ? -27.005 16.197 -9.289 1.00 30.56 70 PHE C CA 1
ATOM 680 C C . PHE C 1 17 ? -26.979 16.912 -7.906 1.00 29.75 70 PHE C C 1
ATOM 681 O O . PHE C 1 17 ? -27.044 18.133 -7.840 1.00 27.09 70 PHE C O 1
ATOM 689 N N . LEU C 1 18 ? -26.772 16.135 -6.846 1.00 30.61 71 LEU C N 1
ATOM 690 C CA . LEU C 1 18 ? -26.796 16.657 -5.456 1.00 32.47 71 LEU C CA 1
ATOM 691 C C . LEU C 1 18 ? -25.618 17.563 -5.154 1.00 32.44 71 LEU C C 1
ATOM 692 O O . LEU C 1 18 ? -25.783 18.611 -4.555 1.00 31.82 71 LEU C O 1
ATOM 697 N N . GLU C 1 19 ? -24.430 17.213 -5.628 1.00 33.25 72 GLU C N 1
ATOM 698 C CA . GLU C 1 19 ? -23.290 18.093 -5.398 1.00 34.41 72 GLU C CA 1
ATOM 699 C C . GLU C 1 19 ? -23.362 19.397 -6.181 1.00 33.38 72 GLU C C 1
ATOM 700 O O . GLU C 1 19 ? -22.962 20.416 -5.660 1.00 34.35 72 GLU C O 1
ATOM 706 N N . GLU C 1 20 ? -23.928 19.392 -7.396 1.00 32.78 73 GLU C N 1
ATOM 707 C CA . GLU C 1 20 ? -24.046 20.639 -8.179 1.00 32.48 73 GLU C CA 1
ATOM 708 C C . GLU C 1 20 ? -25.069 21.546 -7.503 1.00 32.03 73 GLU C C 1
ATOM 709 O O . GLU C 1 20 ? -24.940 22.789 -7.455 1.00 33.24 73 GLU C O 1
ATOM 715 N N . ILE C 1 21 ? -26.122 20.949 -6.970 1.00 30.18 74 ILE C N 1
ATOM 716 C CA . ILE C 1 21 ? -27.139 21.771 -6.327 1.00 29.67 74 ILE C CA 1
ATOM 717 C C . ILE C 1 21 ? -26.568 22.422 -5.078 1.00 29.75 74 ILE C C 1
ATOM 718 O O . ILE C 1 21 ? -26.820 23.621 -4.822 1.00 29.62 74 ILE C O 1
ATOM 723 N N . GLN C 1 22 ? -25.808 21.637 -4.326 1.00 30.52 75 GLN C N 1
ATOM 724 C CA . GLN C 1 22 ? -25.226 22.061 -3.054 1.00 34.30 75 GLN C CA 1
ATOM 725 C C . GLN C 1 22 ? -24.248 23.211 -3.299 1.00 34.16 75 GLN C C 1
ATOM 726 O O . GLN C 1 22 ? -24.354 24.275 -2.689 1.00 33.83 75 GLN C O 1
ATOM 732 N N . LEU C 1 23 ? -23.314 22.953 -4.220 1.00 35.82 76 LEU C N 1
ATOM 733 C CA . LEU C 1 23 ? -22.386 23.982 -4.718 1.00 36.42 76 LEU C CA 1
ATOM 734 C C . LEU C 1 23 ? -23.136 25.210 -5.176 1.00 35.59 76 LEU C C 1
ATOM 735 O O . LEU C 1 23 ? -22.803 26.342 -4.769 1.00 36.12 76 LEU C O 1
ATOM 740 N N . GLY C 1 24 ? -24.183 25.028 -5.990 1.00 34.87 77 GLY C N 1
ATOM 741 C CA . GLY C 1 24 ? -25.001 26.154 -6.408 1.00 33.75 77 GLY C CA 1
ATOM 742 C C . GLY C 1 24 ? -25.624 26.934 -5.252 1.00 35.59 77 GLY C C 1
ATOM 743 O O . GLY C 1 24 ? -25.603 28.183 -5.216 1.00 35.56 77 GLY C O 1
ATOM 744 N N . GLU C 1 25 ? -26.188 26.201 -4.305 1.00 33.35 78 GLU C N 1
ATOM 745 C CA . GLU C 1 25 ? -26.826 26.797 -3.172 1.00 35.16 78 GLU C CA 1
ATOM 746 C C . GLU C 1 25 ? -25.788 27.581 -2.323 1.00 34.17 78 GLU C C 1
ATOM 747 O O . GLU C 1 25 ? -26.083 28.650 -1.878 1.00 33.09 78 GLU C O 1
ATOM 753 N N . GLU C 1 26 ? -24.610 27.004 -2.118 1.00 36.30 79 GLU C N 1
ATOM 754 C CA . GLU C 1 26 ? -23.553 27.709 -1.419 1.00 38.37 79 GLU C CA 1
ATOM 755 C C . GLU C 1 26 ? -23.101 28.941 -2.195 1.00 39.78 79 GLU C C 1
ATOM 756 O O . GLU C 1 26 ? -23.186 30.085 -1.658 1.00 40.92 79 GLU C O 1
ATOM 762 N N . LEU C 1 27 ? -22.701 28.722 -3.455 1.00 37.75 80 LEU C N 1
ATOM 763 C CA . LEU C 1 27 ? -22.201 29.814 -4.271 1.00 38.02 80 LEU C CA 1
ATOM 764 C C . LEU C 1 27 ? -23.202 30.913 -4.224 1.00 37.91 80 LEU C C 1
ATOM 765 O O . LEU C 1 27 ? -22.819 32.069 -4.038 1.00 38.78 80 LEU C O 1
ATOM 770 N N . LEU C 1 28 ? -24.479 30.578 -4.267 1.00 38.01 81 LEU C N 1
ATOM 771 C CA . LEU C 1 28 ? -25.483 31.632 -4.182 1.00 39.67 81 LEU C CA 1
ATOM 772 C C . LEU C 1 28 ? -25.414 32.347 -2.861 1.00 41.72 81 LEU C C 1
ATOM 773 O O . LEU C 1 28 ? -25.203 33.527 -2.879 1.00 42.64 81 LEU C O 1
ATOM 778 N N . ALA C 1 29 ? -25.552 31.620 -1.743 1.00 42.83 82 ALA C N 1
ATOM 779 C CA . ALA C 1 29 ? -25.561 32.212 -0.395 1.00 44.26 82 ALA C CA 1
ATOM 780 C C . ALA C 1 29 ? -24.406 33.204 -0.316 1.00 44.80 82 ALA C C 1
ATOM 781 O O . ALA C 1 29 ? -24.561 34.295 0.172 1.00 45.79 82 ALA C O 1
ATOM 783 N N . GLN C 1 30 ? -23.257 32.800 -0.842 1.00 46.22 83 GLN C N 1
ATOM 784 C CA . GLN C 1 30 ? -22.055 33.588 -0.745 1.00 46.40 83 GLN C CA 1
ATOM 785 C C . GLN C 1 30 ? -21.807 34.601 -1.862 1.00 47.01 83 GLN C C 1
ATOM 786 O O . GLN C 1 30 ? -20.704 35.169 -1.948 1.00 48.55 83 GLN C O 1
ATOM 792 N N . GLY C 1 31 ? -22.847 34.843 -2.665 1.00 47.72 84 GLY C N 1
ATOM 793 C CA . GLY C 1 31 ? -22.939 35.978 -3.601 1.00 47.49 84 GLY C CA 1
ATOM 794 C C . GLY C 1 31 ? -22.468 35.800 -5.038 1.00 47.11 84 GLY C C 1
ATOM 795 O O . GLY C 1 31 ? -22.457 36.759 -5.831 1.00 47.12 84 GLY C O 1
ATOM 796 N N . ASP C 1 32 ? -22.013 34.608 -5.392 1.00 45.66 85 ASP C N 1
ATOM 797 C CA . ASP C 1 32 ? -21.547 34.426 -6.748 1.00 44.48 85 ASP C CA 1
ATOM 798 C C . ASP C 1 32 ? -22.723 33.829 -7.587 1.00 43.79 85 ASP C C 1
ATOM 799 O O . ASP C 1 32 ? -22.853 32.623 -7.719 1.00 43.44 85 ASP C O 1
ATOM 804 N N . TYR C 1 33 ? -23.589 34.708 -8.082 1.00 42.38 86 TYR C N 1
ATOM 805 C CA . TYR C 1 33 ? -24.724 34.374 -8.895 1.00 40.69 86 TYR C CA 1
ATOM 806 C C . TYR C 1 33 ? -24.404 33.580 -10.174 1.00 41.58 86 TYR C C 1
ATOM 807 O O . TYR C 1 33 ? -25.155 32.645 -10.512 1.00 39.41 86 TYR C O 1
ATOM 816 N N . GLU C 1 34 ? -23.292 33.951 -10.839 1.00 40.12 87 GLU C N 1
ATOM 817 C CA . GLU C 1 34 ? -22.917 33.429 -12.136 1.00 39.83 87 GLU C CA 1
ATOM 818 C C . GLU C 1 34 ? -22.491 31.991 -11.987 1.00 37.96 87 GLU C C 1
ATOM 819 O O . GLU C 1 34 ? -22.963 31.163 -12.725 1.00 37.92 87 GLU C O 1
ATOM 825 N N . LYS C 1 35 ? -21.573 31.701 -11.066 1.00 35.70 88 LYS C N 1
ATOM 826 C CA . LYS C 1 35 ? -21.129 30.318 -10.919 1.00 35.40 88 LYS C CA 1
ATOM 827 C C . LYS C 1 35 ? -22.252 29.549 -10.258 1.00 33.71 88 LYS C C 1
ATOM 828 O O . LYS C 1 35 ? -22.439 28.389 -10.578 1.00 32.99 88 LYS C O 1
ATOM 834 N N . GLY C 1 36 ? -22.958 30.185 -9.304 1.00 31.72 89 GLY C N 1
ATOM 835 C CA . GLY C 1 36 ? -24.093 29.556 -8.648 1.00 32.23 89 GLY C CA 1
ATOM 836 C C . GLY C 1 36 ? -25.076 29.033 -9.686 1.00 30.47 89 GLY C C 1
ATOM 837 O O . GLY C 1 36 ? -25.417 27.894 -9.660 1.00 30.16 89 GLY C O 1
ATOM 838 N N . VAL C 1 37 ? -25.497 29.889 -10.604 1.00 31.09 90 VAL C N 1
ATOM 839 C CA . VAL C 1 37 ? -26.455 29.541 -11.655 1.00 31.82 90 VAL C CA 1
ATOM 840 C C . VAL C 1 37 ? -25.844 28.488 -12.620 1.00 31.96 90 VAL C C 1
ATOM 841 O O . VAL C 1 37 ? -26.546 27.568 -13.045 1.00 32.61 90 VAL C O 1
ATOM 845 N N . ASP C 1 38 ? -24.531 28.580 -12.913 1.00 32.36 91 ASP C N 1
ATOM 846 C CA . ASP C 1 38 ? -23.857 27.585 -13.743 1.00 33.52 91 ASP C CA 1
ATOM 847 C C . ASP C 1 38 ? -24.008 26.202 -13.129 1.00 34.03 91 ASP C C 1
ATOM 848 O O . ASP C 1 38 ? -24.276 25.275 -13.848 1.00 33.55 91 ASP C O 1
ATOM 853 N N . HIS C 1 39 ? -23.856 26.064 -11.798 1.00 32.97 92 HIS C N 1
ATOM 854 C CA . HIS C 1 39 ? -24.001 24.720 -11.189 1.00 31.96 92 HIS C CA 1
ATOM 855 C C . HIS C 1 39 ? -25.412 24.180 -11.261 1.00 30.90 92 HIS C C 1
ATOM 856 O O . HIS C 1 39 ? -25.611 22.985 -11.509 1.00 32.21 92 HIS C O 1
ATOM 863 N N . LEU C 1 40 ? -26.377 25.073 -11.109 1.00 30.27 93 LEU C N 1
ATOM 864 C CA . LEU C 1 40 ? -27.754 24.711 -11.189 1.00 31.46 93 LEU C CA 1
ATOM 865 C C . LEU C 1 40 ? -28.183 24.284 -12.617 1.00 31.11 93 LEU C C 1
ATOM 866 O O . LEU C 1 40 ? -29.046 23.442 -12.770 1.00 30.25 93 LEU C O 1
ATOM 871 N N . THR C 1 41 ? -27.615 24.924 -13.646 1.00 32.67 94 THR C N 1
ATOM 872 C CA . THR C 1 41 ? -27.838 24.526 -15.051 1.00 33.52 94 THR C CA 1
ATOM 873 C C . THR C 1 41 ? -27.373 23.105 -15.227 1.00 32.73 94 THR C C 1
ATOM 874 O O . THR C 1 41 ? -28.030 22.352 -15.882 1.00 34.12 94 THR C O 1
ATOM 878 N N . ASN C 1 42 ? -26.269 22.718 -14.604 1.00 31.91 95 ASN C N 1
ATOM 879 C CA . ASN C 1 42 ? -25.845 21.307 -14.664 1.00 33.32 95 ASN C CA 1
ATOM 880 C C . ASN C 1 42 ? -26.854 20.355 -14.039 1.00 33.87 95 ASN C C 1
ATOM 881 O O . ASN C 1 42 ? -27.138 19.289 -14.601 1.00 32.47 95 ASN C O 1
ATOM 886 N N . ALA C 1 43 ? -27.409 20.748 -12.879 1.00 32.89 96 ALA C N 1
ATOM 887 C CA . ALA C 1 43 ? -28.376 19.922 -12.188 1.00 32.84 96 ALA C CA 1
ATOM 888 C C . ALA C 1 43 ? -29.576 19.759 -13.052 1.00 31.98 96 ALA C C 1
ATOM 889 O O . ALA C 1 43 ? -30.072 18.637 -13.234 1.00 33.22 96 ALA C O 1
ATOM 891 N N . ILE C 1 44 ? -30.050 20.860 -13.603 1.00 32.71 97 ILE C N 1
ATOM 892 C CA . ILE C 1 44 ? -31.192 20.816 -14.475 1.00 33.98 97 ILE C CA 1
ATOM 893 C C . ILE C 1 44 ? -30.925 19.902 -15.724 1.00 35.86 97 ILE C C 1
ATOM 894 O O . ILE C 1 44 ? -31.828 19.178 -16.158 1.00 35.53 97 ILE C O 1
ATOM 899 N N . ALA C 1 45 ? -29.730 20.001 -16.319 1.00 34.59 98 ALA C N 1
ATOM 900 C CA . ALA C 1 45 ? -29.444 19.270 -17.579 1.00 36.16 98 ALA C CA 1
ATOM 901 C C . ALA C 1 45 ? -29.517 17.758 -17.390 1.00 35.46 98 ALA C C 1
ATOM 902 O O . ALA C 1 45 ? -29.832 17.051 -18.316 1.00 37.18 98 ALA C O 1
ATOM 904 N N . VAL C 1 46 ? -29.282 17.265 -16.171 1.00 35.80 99 VAL C N 1
ATOM 905 C CA . VAL C 1 46 ? -29.397 15.833 -15.883 1.00 34.24 99 VAL C CA 1
ATOM 906 C C . VAL C 1 46 ? -30.776 15.344 -15.364 1.00 35.48 99 VAL C C 1
ATOM 907 O O . VAL C 1 46 ? -30.952 14.168 -15.018 1.00 36.14 99 VAL C O 1
ATOM 911 N N . SER C 1 47 ? -31.763 16.224 -15.358 1.00 35.05 100 SER C N 1
ATOM 912 C CA . SER C 1 47 ? -33.058 15.832 -14.844 1.00 35.60 100 SER C CA 1
ATOM 913 C C . SER C 1 47 ? -33.936 15.396 -16.022 1.00 34.89 100 SER C C 1
ATOM 914 O O . SER C 1 47 ? -33.932 16.064 -17.013 1.00 31.48 100 SER C O 1
ATOM 917 N N . GLY C 1 48 ? -34.769 14.372 -15.833 1.00 37.01 101 GLY C N 1
ATOM 918 C CA . GLY C 1 48 ? -35.825 14.065 -16.812 1.00 39.35 101 GLY C CA 1
ATOM 919 C C . GLY C 1 48 ? -37.018 15.015 -16.774 1.00 40.68 101 GLY C C 1
ATOM 920 O O . GLY C 1 48 ? -37.776 15.087 -17.756 1.00 40.96 101 GLY C O 1
ATOM 921 N N . GLN C 1 49 ? -37.178 15.788 -15.683 1.00 41.13 102 GLN C N 1
ATOM 922 C CA . GLN C 1 49 ? -38.324 16.754 -15.596 1.00 40.96 102 GLN C CA 1
ATOM 923 C C . GLN C 1 49 ? -37.862 18.200 -15.469 1.00 40.46 102 GLN C C 1
ATOM 924 O O . GLN C 1 49 ? -38.093 18.830 -14.395 1.00 38.88 102 GLN C O 1
ATOM 930 N N . PRO C 1 50 ? -37.183 18.716 -16.516 1.00 39.93 103 PRO C N 1
ATOM 931 C CA . PRO C 1 50 ? -36.552 20.030 -16.367 1.00 40.74 103 PRO C CA 1
ATOM 932 C C . PRO C 1 50 ? -37.544 21.145 -16.162 1.00 40.95 103 PRO C C 1
ATOM 933 O O . PRO C 1 50 ? -37.279 22.070 -15.377 1.00 40.03 103 PRO C O 1
ATOM 937 N N . GLN C 1 51 ? -38.678 21.065 -16.860 1.00 41.37 104 GLN C N 1
ATOM 938 C CA . GLN C 1 51 ? -39.727 22.062 -16.720 1.00 42.03 104 GLN C CA 1
ATOM 939 C C . GLN C 1 51 ? -40.317 22.144 -15.294 1.00 39.97 104 GLN C C 1
ATOM 940 O O . GLN C 1 51 ? -40.564 23.260 -14.789 1.00 40.19 104 GLN C O 1
ATOM 946 N N . GLN C 1 52 ? -40.500 20.996 -14.645 1.00 37.96 105 GLN C N 1
ATOM 947 C CA . GLN C 1 52 ? -40.928 20.959 -13.256 1.00 36.59 105 GLN C CA 1
ATOM 948 C C . GLN C 1 52 ? -39.857 21.507 -12.319 1.00 35.93 105 GLN C C 1
ATOM 949 O O . GLN C 1 52 ? -40.202 22.110 -11.296 1.00 32.80 105 GLN C O 1
ATOM 955 N N . LEU C 1 53 ? -38.575 21.190 -12.592 1.00 33.84 106 LEU C N 1
ATOM 956 C CA . LEU C 1 53 ? -37.484 21.714 -11.757 1.00 35.52 106 LEU C CA 1
ATOM 957 C C . LEU C 1 53 ? -37.441 23.234 -11.881 1.00 34.32 106 LEU C C 1
ATOM 958 O O . LEU C 1 53 ? -37.202 23.909 -10.889 1.00 34.20 106 LEU C O 1
ATOM 963 N N . LEU C 1 54 ? -37.649 23.734 -13.091 1.00 33.11 107 LEU C N 1
ATOM 964 C CA . LEU C 1 54 ? -37.781 25.160 -13.317 1.00 35.61 107 LEU C CA 1
ATOM 965 C C . LEU C 1 54 ? -38.862 25.897 -12.561 1.00 35.31 107 LEU C C 1
ATOM 966 O O . LEU C 1 54 ? -38.665 27.066 -12.183 1.00 33.90 107 LEU C O 1
ATOM 971 N N . GLN C 1 55 ? -40.019 25.241 -12.424 1.00 36.59 108 GLN C N 1
ATOM 972 C CA . GLN C 1 55 ? -41.169 25.763 -11.737 1.00 36.77 108 GLN C CA 1
ATOM 973 C C . GLN C 1 55 ? -40.885 25.853 -10.226 1.00 36.82 108 GLN C C 1
ATOM 974 O O . GLN C 1 55 ? -41.273 26.820 -9.562 1.00 37.58 108 GLN C O 1
ATOM 980 N N . VAL C 1 56 ? -40.218 24.846 -9.682 1.00 34.35 109 VAL C N 1
ATOM 981 C CA . VAL C 1 56 ? -39.810 24.854 -8.283 1.00 32.31 109 VAL C CA 1
ATOM 982 C C . VAL C 1 56 ? -38.701 25.919 -8.091 1.00 31.07 109 VAL C C 1
ATOM 983 O O . VAL C 1 56 ? -38.722 26.671 -7.125 1.00 32.13 109 VAL C O 1
ATOM 987 N N . LEU C 1 57 ? -37.771 26.004 -9.017 1.00 29.78 110 LEU C N 1
ATOM 988 C CA . LEU C 1 57 ? -36.719 27.007 -8.896 1.00 30.70 110 LEU C CA 1
ATOM 989 C C . LEU C 1 57 ? -37.236 28.458 -8.944 1.00 30.05 110 LEU C C 1
ATOM 990 O O . LEU C 1 57 ? -36.734 29.269 -8.202 1.00 31.17 110 LEU C O 1
ATOM 995 N N . GLN C 1 58 ? -38.249 28.754 -9.746 1.00 31.34 111 GLN C N 1
ATOM 996 C CA . GLN C 1 58 ? -38.845 30.072 -9.742 1.00 33.10 111 GLN C CA 1
ATOM 997 C C . GLN C 1 58 ? -39.510 30.388 -8.389 1.00 34.00 111 GLN C C 1
ATOM 998 O O . GLN C 1 58 ? -39.575 31.573 -8.000 1.00 34.01 111 GLN C O 1
ATOM 1004 N N . GLN C 1 59 ? -39.923 29.332 -7.671 1.00 34.09 112 GLN C N 1
ATOM 1005 C CA . GLN C 1 59 ? -40.486 29.447 -6.329 1.00 33.53 112 GLN C CA 1
ATOM 1006 C C . GLN C 1 59 ? -39.458 29.465 -5.216 1.00 34.09 112 GLN C C 1
ATOM 1007 O O . GLN C 1 59 ? -39.750 29.941 -4.147 1.00 35.02 112 GLN C O 1
ATOM 1013 N N . THR C 1 60 ? -38.236 29.012 -5.463 1.00 33.91 113 THR C N 1
ATOM 1014 C CA . THR C 1 60 ? -37.285 28.959 -4.401 1.00 34.02 113 THR C CA 1
ATOM 1015 C C . THR C 1 60 ? -36.040 29.834 -4.609 1.00 32.44 113 THR C C 1
ATOM 1016 O O . THR C 1 60 ? -35.228 29.909 -3.713 1.00 32.50 113 THR C O 1
ATOM 1020 N N . LEU C 1 61 ? -35.902 30.503 -5.749 1.00 31.54 114 LEU C N 1
ATOM 1021 C CA . LEU C 1 61 ? -34.694 31.341 -5.965 1.00 30.58 114 LEU C CA 1
ATOM 1022 C C . LEU C 1 61 ? -35.068 32.859 -5.851 1.00 29.38 114 LEU C C 1
ATOM 1023 O O . LEU C 1 61 ? -36.214 33.247 -6.073 1.00 29.63 114 LEU C O 1
ATOM 1028 N N . PRO C 1 62 ? -34.095 33.716 -5.534 1.00 27.99 115 PRO C N 1
ATOM 1029 C CA . PRO C 1 62 ? -34.391 35.168 -5.643 1.00 26.88 115 PRO C CA 1
ATOM 1030 C C . PRO C 1 62 ? -34.672 35.469 -7.091 1.00 27.13 115 PRO C C 1
ATOM 1031 O O . PRO C 1 62 ? -34.072 34.825 -7.974 1.00 27.43 115 PRO C O 1
ATOM 1035 N N . PRO C 1 63 ? -35.593 36.404 -7.358 1.00 29.77 116 PRO C N 1
ATOM 1036 C CA . PRO C 1 63 ? -36.037 36.725 -8.711 1.00 29.95 116 PRO C CA 1
ATOM 1037 C C . PRO C 1 63 ? -34.868 36.984 -9.686 1.00 31.30 116 PRO C C 1
ATOM 1038 O O . PRO C 1 63 ? -34.948 36.478 -10.807 1.00 32.75 116 PRO C O 1
ATOM 1042 N N . PRO C 1 64 ? -33.784 37.691 -9.251 1.00 30.91 117 PRO C N 1
ATOM 1043 C CA . PRO C 1 64 ? -32.715 37.928 -10.203 1.00 31.78 117 PRO C CA 1
ATOM 1044 C C . PRO C 1 64 ? -31.865 36.713 -10.483 1.00 31.63 117 PRO C C 1
ATOM 1045 O O . PRO C 1 64 ? -31.226 36.684 -11.536 1.00 29.76 117 PRO C O 1
ATOM 1049 N N . VAL C 1 65 ? -31.787 35.769 -9.539 1.00 31.37 118 VAL C N 1
ATOM 1050 C CA . VAL C 1 65 ? -31.063 34.508 -9.777 1.00 30.46 118 VAL C CA 1
ATOM 1051 C C . VAL C 1 65 ? -31.851 33.720 -10.820 1.00 31.45 118 VAL C C 1
ATOM 1052 O O . VAL C 1 65 ? -31.276 33.241 -11.812 1.00 32.61 118 VAL C O 1
ATOM 1056 N N . PHE C 1 66 ? -33.157 33.618 -10.627 1.00 30.80 119 PHE C N 1
ATOM 1057 C CA . PHE C 1 66 ? -33.992 32.964 -11.600 1.00 34.03 119 PHE C CA 1
ATOM 1058 C C . PHE C 1 66 ? -33.890 33.563 -13.001 1.00 34.87 119 PHE C C 1
ATOM 1059 O O . PHE C 1 66 ? -33.924 32.781 -13.972 1.00 33.00 119 PHE C O 1
ATOM 1067 N N . GLN C 1 67 ? -33.836 34.915 -13.115 1.00 35.87 120 GLN C N 1
ATOM 1068 C CA . GLN C 1 67 ? -33.712 35.559 -14.456 1.00 37.40 120 GLN C CA 1
ATOM 1069 C C . GLN C 1 67 ? -32.344 35.267 -15.081 1.00 37.49 120 GLN C C 1
ATOM 1070 O O . GLN C 1 67 ? -32.253 34.908 -16.249 1.00 37.85 120 GLN C O 1
ATOM 1076 N N . MET C 1 68 ? -31.293 35.378 -14.297 1.00 37.34 121 MET C N 1
ATOM 1077 C CA . MET C 1 68 ? -29.996 34.926 -14.755 1.00 39.33 121 MET C CA 1
ATOM 1078 C C . MET C 1 68 ? -30.073 33.475 -15.307 1.00 40.39 121 MET C C 1
ATOM 1079 O O . MET C 1 68 ? -29.438 33.144 -16.327 1.00 40.25 121 MET C O 1
ATOM 1084 N N . LEU C 1 69 ? -30.864 32.630 -14.635 1.00 40.13 122 LEU C N 1
ATOM 1085 C CA . LEU C 1 69 ? -30.901 31.207 -14.960 1.00 39.99 122 LEU C CA 1
ATOM 1086 C C . LEU C 1 69 ? -31.575 30.971 -16.294 1.00 39.98 122 LEU C C 1
ATOM 1087 O O . LEU C 1 69 ? -31.087 30.190 -17.117 1.00 38.47 122 LEU C O 1
ATOM 1092 N N . LEU C 1 70 ? -32.663 31.687 -16.520 1.00 41.14 123 LEU C N 1
ATOM 1093 C CA . LEU C 1 70 ? -33.371 31.660 -17.784 1.00 42.51 123 LEU C CA 1
ATOM 1094 C C . LEU C 1 70 ? -32.462 32.022 -18.961 1.00 45.12 123 LEU C C 1
ATOM 1095 O O . LEU C 1 70 ? -32.539 31.375 -20.002 1.00 45.43 123 LEU C O 1
ATOM 1100 N N . THR C 1 71 ? -31.613 33.043 -18.809 1.00 47.27 124 THR C N 1
ATOM 1101 C CA . THR C 1 71 ? -30.777 33.446 -19.931 1.00 49.52 124 THR C CA 1
ATOM 1102 C C . THR C 1 71 ? -29.760 32.357 -20.280 1.00 51.20 124 THR C C 1
ATOM 1103 O O . THR C 1 71 ? -29.321 32.270 -21.431 1.00 51.80 124 THR C O 1
ATOM 1107 N N . LYS C 1 72 ? -29.430 31.498 -19.310 1.00 52.05 125 LYS C N 1
ATOM 1108 C CA . LYS C 1 72 ? -28.454 30.430 -19.542 1.00 52.58 125 LYS C CA 1
ATOM 1109 C C . LYS C 1 72 ? -29.061 29.077 -19.906 1.00 53.99 125 LYS C C 1
ATOM 1110 O O . LYS C 1 72 ? -28.379 28.037 -19.851 1.00 54.20 125 LYS C O 1
ATOM 1116 N N . LEU C 1 73 ? -30.334 29.064 -20.286 1.00 55.21 126 LEU C N 1
ATOM 1117 C CA . LEU C 1 73 ? -30.959 27.791 -20.599 1.00 56.55 126 LEU C CA 1
ATOM 1118 C C . LEU C 1 73 ? -30.866 27.561 -22.078 1.00 57.48 126 LEU C C 1
ATOM 1119 O O . LEU C 1 73 ? -31.354 26.553 -22.602 1.00 57.86 126 LEU C O 1
ATOM 1125 N N . GLY D 2 1 ? -25.128 24.261 2.825 1.00 47.66 12 GLY D N 1
ATOM 1126 C CA . GLY D 2 1 ? -26.596 24.033 2.958 1.00 47.07 12 GLY D CA 1
ATOM 1127 C C . GLY D 2 1 ? -26.900 22.613 2.461 1.00 46.57 12 GLY D C 1
ATOM 1128 O O . GLY D 2 1 ? -25.981 21.783 2.352 1.00 47.44 12 GLY D O 1
ATOM 1135 N N . ARG D 2 3 ? -30.716 22.268 1.799 1.00 37.74 14 ARG D N 1
ATOM 1136 C CA . ARG D 2 3 ? -32.189 22.343 1.654 1.00 35.87 14 ARG D CA 1
ATOM 1137 C C . ARG D 2 3 ? -32.688 22.451 0.227 1.00 34.09 14 ARG D C 1
ATOM 1138 O O . ARG D 2 3 ? -33.819 21.972 -0.159 1.00 32.36 14 ARG D O 1
ATOM 1146 N N . LEU D 2 4 ? -31.864 23.094 -0.612 1.00 32.86 15 LEU D N 1
ATOM 1147 C CA . LEU D 2 4 ? -32.255 23.178 -2.014 1.00 33.36 15 LEU D CA 1
ATOM 1148 C C . LEU D 2 4 ? -32.270 21.777 -2.651 1.00 31.03 15 LEU D C 1
ATOM 1149 O O . LEU D 2 4 ? -33.102 21.493 -3.479 1.00 33.05 15 LEU D O 1
ATOM 1154 N N . CYS D 2 5 ? -31.357 20.933 -2.236 1.00 32.98 16 CYS D N 1
ATOM 1155 C CA . CYS D 2 5 ? -31.293 19.525 -2.696 1.00 36.83 16 CYS D CA 1
ATOM 1156 C C . CYS D 2 5 ? -32.604 18.770 -2.452 1.00 36.79 16 CYS D C 1
ATOM 1157 O O . CYS D 2 5 ? -33.116 18.081 -3.313 1.00 37.37 16 CYS D O 1
ATOM 1160 N N . ARG D 2 6 ? -33.158 18.935 -1.262 1.00 37.78 17 ARG D N 1
ATOM 1161 C CA . ARG D 2 6 ? -34.432 18.331 -0.956 1.00 38.45 17 ARG D CA 1
ATOM 1162 C C . ARG D 2 6 ? -35.566 18.883 -1.840 1.00 37.50 17 ARG D C 1
ATOM 1163 O O . ARG D 2 6 ? -36.343 18.112 -2.428 1.00 39.18 17 ARG D O 1
ATOM 1171 N N . LEU D 2 7 ? -35.654 20.218 -1.980 1.00 36.89 18 LEU D N 1
ATOM 1172 C CA . LEU D 2 7 ? -36.699 20.819 -2.818 1.00 35.95 18 LEU D CA 1
ATOM 1173 C C . LEU D 2 7 ? -36.713 20.339 -4.277 1.00 35.25 18 LEU D C 1
ATOM 1174 O O . LEU D 2 7 ? -37.769 20.277 -4.914 1.00 36.78 18 LEU D O 1
ATOM 1179 N N . LEU D 2 8 ? -35.544 20.059 -4.832 1.00 34.59 19 LEU D N 1
ATOM 1180 C CA . LEU D 2 8 ? -35.438 19.711 -6.251 1.00 34.79 19 LEU D CA 1
ATOM 1181 C C . LEU D 2 8 ? -35.397 18.211 -6.528 1.00 34.38 19 LEU D C 1
ATOM 1182 O O . LEU D 2 8 ? -35.567 17.812 -7.674 1.00 35.93 19 LEU D O 1
ATOM 1187 N N . SER D 2 9 ? -35.085 17.396 -5.520 1.00 34.05 20 SER D N 1
ATOM 1188 C CA . SER D 2 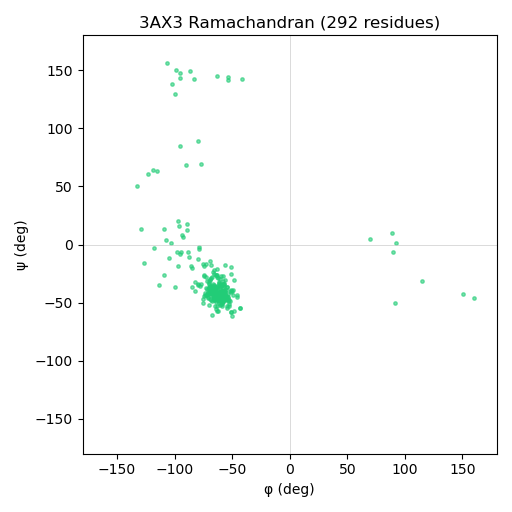9 ? -34.988 15.926 -5.720 1.00 33.89 20 SER D CA 1
ATOM 1189 C C . SER D 2 9 ? -36.316 15.186 -5.988 1.00 35.80 20 SER D C 1
ATOM 1190 O O . SER D 2 9 ? -36.286 14.057 -6.398 1.00 38.17 20 SER D O 1
ATOM 1193 N N . TYR D 2 10 ? -37.458 15.808 -5.751 1.00 37.26 21 TYR D N 1
ATOM 1194 C CA . TYR D 2 10 ? -38.764 15.115 -5.852 1.00 40.35 21 TYR D CA 1
ATOM 1195 C C . TYR D 2 10 ? -39.660 15.941 -6.720 1.00 42.49 21 TYR D C 1
ATOM 1196 O O . TYR D 2 10 ? -40.887 15.758 -6.687 1.00 45.35 21 TYR D O 1
ATOM 1205 N N . ALA D 2 11 ? -39.068 16.917 -7.415 1.00 44.59 22 ALA D N 1
ATOM 1206 C CA . ALA D 2 11 ? -39.802 17.739 -8.387 1.00 45.92 22 ALA D CA 1
ATOM 1207 C C . ALA D 2 11 ? -40.168 16.924 -9.650 1.00 46.46 22 ALA D C 1
ATOM 1208 O O . ALA D 2 11 ? -41.214 17.178 -10.275 1.00 48.16 22 ALA D O 1
ATOM 1211 N N . ASP E 1 6 ? -29.401 0.752 22.666 1.00 47.23 59 ASP E N 1
ATOM 1212 C CA . ASP E 1 6 ? -29.717 -0.674 22.826 1.00 46.42 59 ASP E CA 1
ATOM 1213 C C . ASP E 1 6 ? -31.158 -1.046 22.376 1.00 44.41 59 ASP E C 1
ATOM 1214 O O . ASP E 1 6 ? -31.785 -0.333 21.572 1.00 43.62 59 ASP E O 1
ATOM 1219 N N . LEU E 1 7 ? -31.639 -2.169 22.914 1.00 42.08 60 LEU E N 1
ATOM 1220 C CA . LEU E 1 7 ? -32.913 -2.802 22.560 1.00 41.37 60 LEU E CA 1
ATOM 1221 C C . LEU E 1 7 ? -34.124 -1.927 22.919 1.00 39.36 60 LEU E C 1
ATOM 12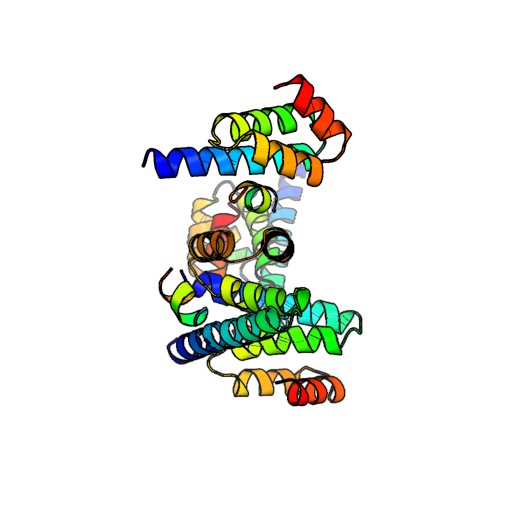22 O O . LEU E 1 7 ? -35.047 -1.782 22.114 1.00 35.55 60 LEU E O 1
ATOM 1227 N N . LYS E 1 8 ? -34.118 -1.403 24.151 1.00 36.81 61 LYS E N 1
ATOM 1228 C CA . LYS E 1 8 ? -35.213 -0.540 24.628 1.00 38.24 61 LYS E CA 1
ATOM 1229 C C . LYS E 1 8 ? -35.343 0.749 23.754 1.00 34.56 61 LYS E C 1
ATOM 1230 O O . LYS E 1 8 ? -36.426 1.096 23.390 1.00 35.81 61 LYS E O 1
ATOM 1236 N N . ASP E 1 9 ? -34.251 1.392 23.418 1.00 32.61 62 ASP E N 1
ATOM 1237 C CA . ASP E 1 9 ? -34.278 2.527 22.513 1.00 33.56 62 ASP E CA 1
ATOM 1238 C C . ASP E 1 9 ? -34.918 2.164 21.125 1.00 33.34 62 ASP E C 1
ATOM 1239 O O . ASP E 1 9 ? -35.774 2.905 20.628 1.00 30.53 62 ASP E O 1
ATOM 1244 N N . ALA E 1 10 ? -34.491 1.034 20.551 1.00 32.05 63 ALA E N 1
ATOM 1245 C CA . ALA E 1 10 ? -35.030 0.530 19.268 1.00 33.13 63 ALA E CA 1
ATOM 1246 C C . ALA E 1 10 ? -36.543 0.307 19.364 1.00 31.89 63 ALA E C 1
ATOM 1247 O O . ALA E 1 10 ? -37.342 0.741 18.517 1.00 33.95 63 ALA E O 1
ATOM 1249 N N . GLU E 1 11 ? -36.971 -0.292 20.449 1.00 31.76 64 GLU E N 1
ATOM 1250 C CA . GLU E 1 11 ? -38.389 -0.557 20.627 1.00 31.18 64 GLU E CA 1
ATOM 1251 C C . GLU E 1 11 ? -39.159 0.759 20.741 1.00 30.46 64 GLU E C 1
ATOM 1252 O O . GLU E 1 11 ? -40.300 0.911 20.221 1.00 28.83 64 GLU E O 1
ATOM 1258 N N . ALA E 1 12 ? -38.591 1.692 21.506 1.00 28.37 65 ALA E N 1
ATOM 1259 C CA . ALA E 1 12 ? -39.287 2.971 21.657 1.00 28.83 65 ALA E CA 1
ATOM 1260 C C . ALA E 1 12 ? -39.376 3.710 20.285 1.00 28.19 65 ALA E C 1
ATOM 1261 O O . ALA E 1 12 ? -40.392 4.281 19.984 1.00 28.80 65 ALA E O 1
ATOM 1263 N N . VAL E 1 13 ? -38.287 3.728 19.514 1.00 29.51 66 VAL E N 1
ATOM 1264 C CA . VAL E 1 13 ? -38.245 4.430 18.215 1.00 31.05 66 VAL E CA 1
ATOM 1265 C C . VAL E 1 13 ? -39.272 3.778 17.252 1.00 30.57 66 VAL E C 1
ATOM 1266 O O . VAL E 1 13 ? -40.049 4.466 16.610 1.00 28.69 66 VAL E O 1
ATOM 1270 N N . GLN E 1 14 ? -39.335 2.449 17.229 1.00 31.11 67 GLN E N 1
ATOM 1271 C CA . GLN E 1 14 ? -40.355 1.762 16.430 1.00 30.17 67 GLN E CA 1
ATOM 1272 C C . GLN E 1 14 ? -41.730 2.207 16.776 1.00 29.91 67 GLN E C 1
ATOM 1273 O O . GLN E 1 14 ? -42.500 2.484 15.880 1.00 27.55 67 GLN E O 1
ATOM 1279 N N . LYS E 1 15 ? -42.050 2.276 18.080 1.00 29.68 68 LYS E N 1
ATOM 1280 C CA . LYS E 1 15 ? -43.405 2.666 18.483 1.00 30.69 68 LYS E CA 1
ATOM 1281 C C . LYS E 1 15 ? -43.685 4.133 18.114 1.00 28.79 68 LYS E C 1
ATOM 1282 O O . LYS E 1 15 ? -44.777 4.485 17.688 1.00 29.50 68 LYS E O 1
ATOM 1288 N N . PHE E 1 16 ? -42.712 5.000 18.394 1.00 27.19 69 PHE E N 1
ATOM 1289 C CA . PHE E 1 16 ? -42.879 6.453 18.082 1.00 27.03 69 PHE E CA 1
ATOM 1290 C C . PHE E 1 16 ? -43.151 6.633 16.571 1.00 26.30 69 PHE E C 1
ATOM 1291 O O . PHE E 1 16 ? -44.068 7.343 16.172 1.00 25.75 69 PHE E O 1
ATOM 1299 N N . PHE E 1 17 ? -42.335 5.940 15.756 1.00 26.23 70 PHE E N 1
ATOM 1300 C CA . PHE E 1 17 ? -42.488 5.914 14.269 1.00 25.63 70 PHE E CA 1
ATOM 1301 C C . PHE E 1 17 ? -43.938 5.556 13.827 1.00 25.74 70 PHE E C 1
ATOM 1302 O O . PHE E 1 17 ? -44.611 6.361 13.169 1.00 25.62 70 PHE E O 1
ATOM 1310 N N . LEU E 1 18 ? -44.426 4.392 14.244 1.00 25.20 71 LEU E N 1
ATOM 1311 C CA . LEU E 1 18 ? -45.770 3.978 13.916 1.00 26.24 71 LEU E CA 1
ATOM 1312 C C . LEU E 1 18 ? -46.886 4.879 14.469 1.00 26.09 71 LEU E C 1
ATOM 1313 O O . LEU E 1 18 ? -47.845 5.121 13.742 1.00 24.72 71 LEU E O 1
ATOM 1318 N N . GLU E 1 19 ? -46.773 5.347 15.740 1.00 25.42 72 GLU E N 1
ATOM 1319 C CA . GLU E 1 19 ? -47.787 6.275 16.298 1.00 25.98 72 GLU E CA 1
ATOM 1320 C C . GLU E 1 19 ? -47.792 7.605 15.606 1.00 24.47 72 GLU E C 1
ATOM 1321 O O . GLU E 1 19 ? -48.888 8.174 15.349 1.00 26.30 72 GLU E O 1
ATOM 1327 N N . GLU E 1 20 ? -46.602 8.120 15.270 1.00 22.31 73 GLU E N 1
ATOM 1328 C CA . GLU E 1 20 ? -46.546 9.433 14.575 1.00 23.09 73 GLU E CA 1
ATOM 1329 C C . GLU E 1 20 ? -47.175 9.351 13.171 1.00 23.34 73 GLU E C 1
ATOM 1330 O O . GLU E 1 20 ? -47.826 10.295 12.665 1.00 22.34 73 GLU E O 1
ATOM 1336 N N . ILE E 1 21 ? -46.870 8.236 12.488 1.00 24.10 74 ILE E N 1
ATOM 1337 C CA . ILE E 1 21 ? -47.583 7.945 11.221 1.00 22.94 74 ILE E CA 1
ATOM 1338 C C . ILE E 1 21 ? -49.096 7.798 11.375 1.00 24.57 74 ILE E C 1
ATOM 1339 O O . ILE E 1 21 ? -49.798 8.379 10.581 1.00 24.91 74 ILE E O 1
ATOM 1344 N N . GLN E 1 22 ? -49.560 6.954 12.307 1.00 25.45 75 GLN E N 1
ATOM 1345 C CA . GLN E 1 22 ? -50.988 6.767 12.482 1.00 29.98 75 GLN E CA 1
ATOM 1346 C C . GLN E 1 22 ? -51.674 8.115 12.827 1.00 31.37 75 GLN E C 1
ATOM 1347 O O . GLN E 1 22 ? -52.716 8.440 12.282 1.00 31.80 75 GLN E O 1
ATOM 1353 N N . LEU E 1 23 ? -51.036 8.944 13.662 1.00 31.23 76 LEU E N 1
ATOM 1354 C CA . LEU E 1 23 ? -51.576 10.267 13.999 1.00 31.61 76 LEU E CA 1
ATOM 1355 C C . LEU E 1 23 ? -51.620 11.144 12.747 1.00 31.07 76 LEU E C 1
ATOM 1356 O O . LEU E 1 23 ? -52.648 11.833 12.431 1.00 28.46 76 LEU E O 1
ATOM 1361 N N . GLY E 1 24 ? -50.475 11.163 12.050 1.00 28.18 77 GLY E N 1
ATOM 1362 C CA . GLY E 1 24 ? -50.368 12.004 10.870 1.00 26.90 77 GLY E CA 1
ATOM 1363 C C . GLY E 1 24 ? -51.386 11.572 9.785 1.00 29.29 77 GLY E C 1
ATOM 1364 O O . GLY E 1 24 ? -51.964 12.430 9.124 1.00 28.42 77 GLY E O 1
ATOM 1365 N N . GLU E 1 25 ? -51.550 10.256 9.568 1.00 30.11 78 GLU E N 1
ATOM 1366 C CA . GLU E 1 25 ? -52.611 9.798 8.656 1.00 33.81 78 GLU E CA 1
ATOM 1367 C C . GLU E 1 25 ? -54.075 10.224 9.070 1.00 35.22 78 GLU E C 1
ATOM 1368 O O . GLU E 1 25 ? -54.879 10.662 8.239 1.00 34.97 78 GLU E O 1
ATOM 1374 N N . GLU E 1 26 ? -54.406 10.060 10.351 1.00 35.61 79 GLU E N 1
ATOM 1375 C CA . GLU E 1 26 ? -55.738 10.476 10.873 1.00 37.59 79 GLU E CA 1
ATOM 1376 C C . GLU E 1 26 ? -55.918 11.998 10.769 1.00 37.91 79 GLU E C 1
ATOM 1377 O O . GLU E 1 26 ? -56.982 12.467 10.413 1.00 39.22 79 GLU E O 1
ATOM 1383 N N . LEU E 1 27 ? -54.861 12.757 10.982 1.00 38.18 80 LEU E N 1
ATOM 1384 C CA . LEU E 1 27 ? -54.914 14.210 10.817 1.00 38.48 80 LEU E CA 1
ATOM 1385 C C . LEU E 1 27 ? -55.041 14.654 9.368 1.00 41.72 80 LEU E C 1
ATOM 1386 O O . LEU E 1 27 ? -55.656 15.693 9.108 1.00 42.99 80 LEU E O 1
ATOM 1391 N N . LEU E 1 28 ? -54.447 13.896 8.427 1.00 42.66 81 LEU E N 1
ATOM 1392 C CA . LEU E 1 28 ? -54.671 14.148 7.009 1.00 44.46 81 LEU E CA 1
ATOM 1393 C C . LEU E 1 28 ? -56.130 13.878 6.579 1.00 45.28 81 LEU E C 1
ATOM 1394 O O . LEU E 1 28 ? -56.726 14.700 5.879 1.00 46.06 81 LEU E O 1
ATOM 1399 N N . ALA E 1 29 ? -56.655 12.736 7.000 1.00 46.99 82 ALA E N 1
ATOM 1400 C CA . ALA E 1 29 ? -58.061 12.321 6.809 1.00 49.69 82 ALA E CA 1
ATOM 1401 C C . ALA E 1 29 ? -59.137 13.305 7.357 1.00 51.37 82 ALA E C 1
ATOM 1402 O O . ALA E 1 29 ? -60.300 13.206 6.946 1.00 52.86 82 ALA E O 1
ATOM 1404 N N . GLN E 1 30 ? -58.744 14.243 8.249 1.00 53.02 83 GLN E N 1
ATOM 1405 C CA . GLN E 1 30 ? -59.590 15.354 8.755 1.00 53.81 83 GLN E CA 1
ATOM 1406 C C . GLN E 1 30 ? -59.176 16.726 8.223 1.00 54.72 83 GLN E C 1
ATOM 1407 O O . GLN E 1 30 ? -59.599 17.757 8.763 1.00 56.56 83 GLN E O 1
ATOM 1413 N N . GLY E 1 31 ? -58.325 16.772 7.204 1.00 54.65 84 GLY E N 1
ATOM 1414 C CA . GLY E 1 31 ? -57.955 18.048 6.579 1.00 53.67 84 GLY E CA 1
ATOM 1415 C C . GLY E 1 31 ? -57.089 18.951 7.432 1.00 54.43 84 GLY E C 1
ATOM 1416 O O . GLY E 1 31 ? -56.770 20.079 7.032 1.00 54.68 84 GLY E O 1
ATOM 1417 N N . ASP E 1 32 ? -56.676 18.476 8.608 1.00 53.94 85 ASP E N 1
ATOM 1418 C CA . ASP E 1 32 ? -55.640 19.185 9.328 1.00 53.89 85 ASP E CA 1
ATOM 1419 C C . ASP E 1 32 ? -54.237 18.870 8.762 1.00 54.27 85 ASP E C 1
ATOM 1420 O O . ASP E 1 32 ? -53.535 17.982 9.297 1.00 53.50 85 ASP E O 1
ATOM 1425 N N . TYR E 1 33 ? -53.844 19.683 7.761 1.00 53.47 86 TYR E N 1
ATOM 1426 C CA . TYR E 1 33 ? -52.675 19.540 6.874 1.00 52.78 86 TYR E CA 1
ATOM 1427 C C . TYR E 1 33 ? -51.379 19.722 7.627 1.00 50.77 86 TYR E C 1
ATOM 1428 O O . TYR E 1 33 ? -50.510 18.838 7.654 1.00 49.75 86 TYR E O 1
ATOM 1437 N N . GLU E 1 34 ? -51.258 20.923 8.187 1.00 49.57 87 GLU E N 1
ATOM 1438 C CA . GLU E 1 34 ? -50.087 21.382 8.876 1.00 48.18 87 GLU E CA 1
ATOM 1439 C C . GLU E 1 34 ? -49.643 20.449 9.975 1.00 45.72 87 GLU E C 1
ATOM 1440 O O . GLU E 1 34 ? -48.458 20.195 10.107 1.00 45.99 87 GLU E O 1
ATOM 1446 N N . LYS E 1 35 ? -50.579 19.943 10.754 1.00 41.67 88 LYS E N 1
ATOM 1447 C CA . LYS E 1 35 ? -50.214 19.124 11.905 1.00 38.78 88 LYS E CA 1
ATOM 1448 C C . LYS E 1 35 ? -49.994 17.648 11.496 1.00 34.53 88 LYS E C 1
ATOM 1449 O O . LYS E 1 35 ? -49.148 16.987 12.061 1.00 30.66 88 LYS E O 1
ATOM 1455 N N . GLY E 1 36 ? -50.798 17.155 10.549 1.00 31.20 89 GLY E N 1
ATOM 1456 C CA . GLY E 1 36 ? -50.577 15.827 9.942 1.00 31.25 89 GLY E CA 1
ATOM 1457 C C . GLY E 1 36 ? -49.121 15.724 9.430 1.00 29.49 89 GLY E C 1
ATOM 1458 O O . GLY E 1 36 ? -48.397 14.793 9.785 1.00 29.82 89 GLY E O 1
ATOM 1459 N N . VAL E 1 37 ? -48.733 16.714 8.663 1.00 28.09 90 VAL E N 1
ATOM 1460 C CA . VAL E 1 37 ? -47.416 16.884 8.144 1.00 31.79 90 VAL E CA 1
ATOM 1461 C C . VAL E 1 37 ? -46.3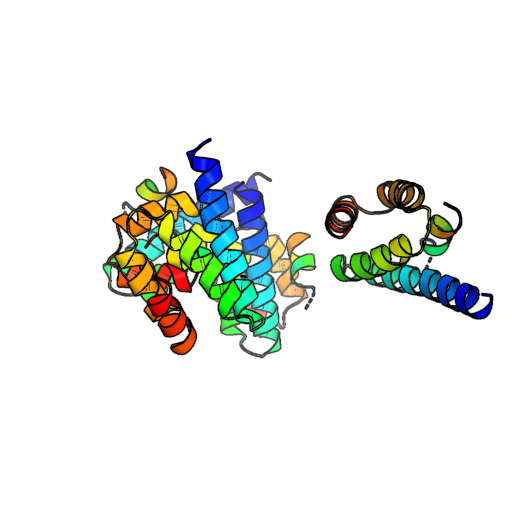06 16.982 9.215 1.00 32.40 90 VAL E C 1
ATOM 1462 O O . VAL E 1 37 ? -45.260 16.389 9.030 1.00 32.37 90 VAL E O 1
ATOM 1466 N N . ASP E 1 38 ? -46.533 17.697 10.332 1.00 32.61 91 ASP E N 1
ATOM 1467 C CA . ASP E 1 38 ? -45.488 17.771 11.321 1.00 31.66 91 ASP E CA 1
ATOM 1468 C C . ASP E 1 38 ? -45.274 16.372 11.878 1.00 27.67 91 ASP E C 1
ATOM 1469 O O . ASP E 1 38 ? -44.149 16.005 12.073 1.00 27.10 91 ASP E O 1
ATOM 1474 N N . HIS E 1 39 ? -46.326 15.599 12.141 1.00 27.24 92 HIS E N 1
ATOM 1475 C CA . HIS E 1 39 ? -46.131 14.222 12.667 1.00 27.42 92 HIS E CA 1
ATOM 1476 C C . HIS E 1 39 ? -45.355 13.349 11.670 1.00 26.33 92 HIS E C 1
ATOM 1477 O O . HIS E 1 39 ? -44.583 12.436 12.067 1.00 24.35 92 HIS E O 1
ATOM 1484 N N . LEU E 1 40 ? -45.588 13.613 10.396 1.00 23.92 93 LEU E N 1
ATOM 1485 C CA . LEU E 1 40 ? -44.973 12.798 9.371 1.00 24.23 93 LEU E CA 1
ATOM 1486 C C . LEU E 1 40 ? -43.473 13.107 9.307 1.00 23.30 93 LEU E C 1
ATOM 1487 O O . LEU E 1 40 ? -42.724 12.199 9.181 1.00 22.02 93 LEU E O 1
ATOM 1492 N N . THR E 1 41 ? -43.070 14.375 9.476 1.00 23.78 94 THR E N 1
ATOM 1493 C CA . THR E 1 41 ? -41.653 14.700 9.450 1.00 26.06 94 THR E CA 1
ATOM 1494 C C . THR E 1 41 ? -40.950 14.098 10.667 1.00 23.77 94 THR E C 1
ATOM 1495 O O . THR E 1 41 ? -39.760 13.807 10.586 1.00 24.50 94 THR E O 1
ATOM 1499 N N . ASN E 1 42 ? -41.674 13.913 11.773 1.00 22.68 95 ASN E N 1
ATOM 1500 C CA . ASN E 1 42 ? -41.083 13.188 12.902 1.00 23.22 95 ASN E CA 1
ATOM 1501 C C . ASN E 1 42 ? -40.789 11.740 12.547 1.00 22.03 95 ASN E C 1
ATOM 1502 O O . ASN E 1 42 ? -39.757 11.218 12.936 1.00 19.63 95 ASN E O 1
ATOM 1507 N N . ALA E 1 43 ? -41.762 11.070 11.911 1.00 20.76 96 ALA E N 1
ATOM 1508 C CA . ALA E 1 43 ? -41.549 9.661 11.507 1.00 23.00 96 ALA E CA 1
ATOM 1509 C C . ALA E 1 43 ? -40.399 9.565 10.484 1.00 23.10 96 ALA E C 1
ATOM 1510 O O . ALA E 1 43 ? -39.489 8.753 10.614 1.00 25.22 96 ALA E O 1
ATOM 1512 N N . ILE E 1 44 ? -40.385 10.472 9.514 1.00 24.28 97 ILE E N 1
ATOM 1513 C CA . ILE E 1 44 ? -39.290 10.506 8.561 1.00 22.83 97 ILE E CA 1
ATOM 1514 C C . ILE E 1 44 ? -37.937 10.750 9.221 1.00 24.69 97 ILE E C 1
ATOM 1515 O O . ILE E 1 44 ? -36.950 10.137 8.857 1.00 21.72 97 ILE E O 1
ATOM 1520 N N . ALA E 1 45 ? -37.910 11.655 10.193 1.00 23.40 98 ALA E N 1
ATOM 1521 C CA . ALA E 1 45 ? -36.689 12.004 10.870 1.00 26.05 98 ALA E CA 1
ATOM 1522 C C . ALA E 1 45 ? -36.034 10.850 11.632 1.00 27.11 98 ALA E C 1
ATOM 1523 O O . ALA E 1 45 ? -34.793 10.869 11.810 1.00 30.25 98 ALA E O 1
ATOM 1525 N N . VAL E 1 46 ? -36.823 9.877 12.116 1.00 26.84 99 VAL E N 1
ATOM 1526 C CA . VAL E 1 46 ? -36.268 8.718 12.861 1.00 27.63 99 VAL E CA 1
ATOM 1527 C C . VAL E 1 46 ? -36.034 7.541 11.952 1.00 30.31 99 VAL E C 1
ATOM 1528 O O . VAL E 1 46 ? -35.478 6.505 12.349 1.00 30.62 99 VAL E O 1
ATOM 1532 N N . SER E 1 47 ? -36.467 7.671 10.707 1.00 32.31 100 SER E N 1
ATOM 1533 C CA . SER E 1 47 ? -36.166 6.593 9.812 1.00 34.51 100 SER E CA 1
ATOM 1534 C C . SER E 1 47 ? -34.715 6.761 9.236 1.00 34.59 100 SER E C 1
ATOM 1535 O O . SER E 1 47 ? -34.206 7.863 8.927 1.00 37.30 100 SER E O 1
ATOM 1538 N N . GLY E 1 48 ? -34.043 5.656 9.091 1.00 35.96 101 GLY E N 1
ATOM 1539 C CA . GLY E 1 48 ? -32.766 5.641 8.377 1.00 35.69 101 GLY E CA 1
ATOM 1540 C C . GLY E 1 48 ? -32.918 5.655 6.847 1.00 36.34 101 GLY E C 1
ATOM 1541 O O . GLY E 1 48 ? -31.892 5.801 6.145 1.00 35.98 101 GLY E O 1
ATOM 1542 N N . GLN E 1 49 ? -34.164 5.607 6.323 1.00 34.99 102 GLN E N 1
ATOM 1543 C CA . GLN E 1 49 ? -34.342 5.700 4.846 1.00 33.85 102 GLN E CA 1
ATOM 1544 C C . GLN E 1 49 ? -35.256 6.865 4.427 1.00 30.63 102 GLN E C 1
ATOM 1545 O O . GLN E 1 49 ? -36.319 6.651 3.835 1.00 28.52 102 GLN E O 1
ATOM 1551 N N . PRO E 1 50 ? -34.849 8.099 4.769 1.00 29.52 103 PRO E N 1
ATOM 1552 C CA . PRO E 1 50 ? -35.810 9.153 4.584 1.00 29.56 103 PRO E CA 1
ATOM 1553 C C . PRO E 1 50 ? -36.123 9.395 3.070 1.00 29.11 103 PRO E C 1
ATOM 1554 O O . PRO E 1 50 ? -37.228 9.708 2.742 1.00 25.18 103 PRO E O 1
ATOM 1558 N N . GLN E 1 51 ? -35.146 9.219 2.163 1.00 29.15 104 GLN E N 1
ATOM 1559 C CA . GLN E 1 51 ? -35.421 9.310 0.704 1.00 29.29 104 GLN E CA 1
ATOM 1560 C C . GLN E 1 51 ? -36.521 8.359 0.168 1.00 26.80 104 GLN E C 1
ATOM 1561 O O . GLN E 1 51 ? -37.383 8.787 -0.580 1.00 25.11 104 GLN E O 1
ATOM 1567 N N . GLN E 1 52 ? -36.489 7.095 0.569 1.00 26.41 105 GLN E N 1
ATOM 1568 C CA . GLN E 1 52 ? -37.517 6.097 0.234 1.00 28.02 105 GLN E CA 1
ATOM 1569 C C . GLN E 1 52 ? -38.922 6.470 0.705 1.00 27.33 105 GLN E C 1
ATOM 1570 O O . GLN E 1 52 ? -39.919 6.327 -0.053 1.00 26.66 105 GLN E O 1
ATOM 1576 N N . LEU E 1 53 ? -38.999 7.005 1.936 1.00 24.91 106 LEU E N 1
ATOM 1577 C CA . LEU E 1 53 ? -40.311 7.360 2.503 1.00 24.32 106 LEU E CA 1
ATOM 1578 C C . LEU E 1 53 ? -40.847 8.573 1.765 1.00 22.83 106 LEU E C 1
ATOM 1579 O O . LEU E 1 53 ? -41.990 8.610 1.479 1.00 22.65 106 LEU E O 1
ATOM 1584 N N . LEU E 1 54 ? -39.984 9.549 1.460 1.00 22.39 107 LEU E N 1
ATOM 1585 C CA . LEU E 1 54 ? -40.389 10.776 0.717 1.00 24.09 107 LEU E CA 1
ATOM 1586 C C . LEU E 1 54 ? -40.896 10.471 -0.710 1.00 24.94 107 LEU E C 1
ATOM 1587 O O . LEU E 1 54 ? -41.893 11.077 -1.175 1.00 24.03 107 LEU E O 1
ATOM 1592 N N . GLN E 1 55 ? -40.198 9.552 -1.384 1.00 24.72 108 GLN E N 1
ATOM 1593 C CA . GLN E 1 55 ? -40.643 9.093 -2.700 1.00 25.88 108 GLN E CA 1
ATOM 1594 C C . GLN E 1 55 ? -41.987 8.485 -2.662 1.00 25.35 108 GLN E C 1
ATOM 1595 O O . GLN E 1 55 ? -42.774 8.716 -3.551 1.00 25.26 108 GLN E O 1
ATOM 1601 N N . VAL E 1 56 ? -42.270 7.670 -1.640 1.00 25.42 109 VAL E N 1
ATOM 1602 C CA . VAL E 1 56 ? -43.588 7.137 -1.437 1.00 24.58 109 VAL E CA 1
ATOM 1603 C C . VAL E 1 56 ? -44.618 8.223 -1.119 1.00 26.86 109 VAL E C 1
ATOM 1604 O O . VAL E 1 56 ? -45.703 8.237 -1.738 1.00 27.20 109 VAL E O 1
ATOM 1608 N N . LEU E 1 57 ? -44.331 9.069 -0.108 1.00 24.36 110 LEU E N 1
ATOM 1609 C CA . LEU E 1 57 ? -45.218 10.200 0.171 1.00 24.87 110 LEU E CA 1
ATOM 1610 C C . LEU E 1 57 ? -45.429 11.101 -1.052 1.00 23.28 110 LEU E C 1
ATOM 1611 O O . LEU E 1 57 ? -46.489 11.570 -1.177 1.00 22.70 110 LEU E O 1
ATOM 1616 N N . GLN E 1 58 ? -44.413 11.379 -1.882 1.00 24.33 111 GLN E N 1
ATOM 1617 C CA . GLN E 1 58 ? -44.626 12.135 -3.137 1.00 27.26 111 GLN E CA 1
ATOM 1618 C C . GLN E 1 58 ? -45.770 11.568 -4.028 1.00 27.30 111 GLN E C 1
ATOM 1619 O O . GLN E 1 58 ? -46.413 12.348 -4.812 1.00 26.24 111 GLN E O 1
ATOM 1625 N N . GLN E 1 59 ? -46.047 10.271 -3.887 1.00 26.77 112 GLN E N 1
ATOM 1626 C CA . GLN E 1 59 ? -46.895 9.546 -4.877 1.00 27.91 112 GLN E CA 1
ATOM 1627 C C . GLN E 1 59 ? -48.245 9.363 -4.201 1.00 29.01 112 GLN E C 1
ATOM 1628 O O . GLN E 1 59 ? -49.240 9.055 -4.845 1.00 27.50 112 GLN E O 1
ATOM 1634 N N . THR E 1 60 ? -48.290 9.643 -2.886 1.00 28.36 113 THR E N 1
ATOM 1635 C CA . THR E 1 60 ? -49.547 9.469 -2.134 1.00 28.81 113 THR E CA 1
ATOM 1636 C C . THR E 1 60 ? -50.228 10.762 -1.685 1.00 29.11 113 THR E C 1
ATOM 1637 O O . THR E 1 60 ? -51.445 10.791 -1.495 1.00 30.66 113 THR E O 1
ATOM 1641 N N . LEU E 1 61 ? -49.474 11.833 -1.503 1.00 26.88 114 LEU E N 1
ATOM 1642 C CA . LEU E 1 61 ? -50.036 13.059 -0.955 1.00 26.99 114 LEU E CA 1
ATOM 1643 C C . LEU E 1 61 ? -50.362 14.050 -2.136 1.00 28.33 114 LEU E C 1
ATOM 1644 O O . LEU E 1 61 ? -49.645 14.049 -3.124 1.00 26.26 114 LEU E O 1
ATOM 1649 N N . PRO E 1 62 ? -51.398 14.925 -1.961 1.00 29.45 115 PRO E N 1
ATOM 1650 C CA . PRO E 1 62 ? -51.674 16.076 -2.834 1.00 30.59 115 PRO E CA 1
ATOM 1651 C C . PRO E 1 62 ? -50.387 16.891 -2.905 1.00 29.96 115 PRO E C 1
ATOM 1652 O O . PRO E 1 62 ? -49.672 17.005 -1.877 1.00 27.54 115 PRO E O 1
ATOM 1656 N N . PRO E 1 63 ? -50.074 17.439 -4.101 1.00 30.36 116 PRO E N 1
ATOM 1657 C CA . PRO E 1 63 ? -48.802 18.152 -4.230 1.00 30.92 116 PRO E CA 1
ATOM 1658 C C . PRO E 1 63 ? -48.538 19.355 -3.277 1.00 31.80 116 PRO E C 1
ATOM 1659 O O . PRO E 1 63 ? -47.407 19.528 -2.911 1.00 30.12 116 PRO E O 1
ATOM 1663 N N . PRO E 1 64 ? -49.567 20.159 -2.886 1.00 31.56 117 PRO E N 1
ATOM 1664 C CA . PRO E 1 64 ? -49.173 21.188 -1.934 1.00 32.60 117 PRO E CA 1
ATOM 1665 C C . PRO E 1 64 ? -48.894 20.616 -0.548 1.00 31.88 117 PRO E C 1
ATOM 1666 O O . PRO E 1 64 ? -48.091 21.195 0.156 1.00 32.69 117 PRO E O 1
ATOM 1670 N N . VAL E 1 65 ? -49.527 19.511 -0.176 1.00 29.32 118 VAL E N 1
ATOM 1671 C CA . VAL E 1 65 ? -49.269 18.885 1.135 1.00 31.35 118 VAL E CA 1
ATOM 1672 C C . VAL E 1 65 ? -47.801 18.332 1.201 1.00 31.37 118 VAL E C 1
ATOM 1673 O O . VAL E 1 65 ? -47.006 18.655 2.152 1.00 31.01 118 VAL E O 1
ATOM 1677 N N . PHE E 1 66 ? -47.432 17.610 0.123 1.00 29.00 119 PHE E N 1
ATOM 1678 C CA . PHE E 1 66 ? -46.105 17.092 0.002 1.00 28.06 119 PHE E CA 1
ATOM 1679 C C . PHE E 1 66 ? -45.123 18.235 0.053 1.00 29.60 119 PHE E C 1
ATOM 1680 O O . PHE E 1 66 ? -44.074 18.139 0.701 1.00 26.29 119 PHE E O 1
ATOM 1688 N N . GLN E 1 67 ? -45.408 19.323 -0.669 1.00 32.05 120 GLN E N 1
ATOM 1689 C CA . GLN E 1 67 ? -44.434 20.422 -0.672 1.00 34.21 120 GLN E CA 1
ATOM 1690 C C . GLN E 1 67 ? -44.271 21.029 0.741 1.00 34.65 120 GLN E C 1
ATOM 1691 O O . GLN E 1 67 ? -43.161 21.320 1.203 1.00 35.44 120 GLN E O 1
ATOM 1697 N N . MET E 1 68 ? -45.370 21.175 1.442 1.00 34.17 121 MET E N 1
ATOM 1698 C CA . MET E 1 68 ? -45.320 21.663 2.784 1.00 34.86 121 MET E CA 1
ATOM 1699 C C . MET E 1 68 ? -44.444 20.676 3.656 1.00 34.90 121 MET E C 1
ATOM 1700 O O . MET E 1 68 ? -43.641 21.092 4.482 1.00 34.47 121 MET E O 1
ATOM 1705 N N . LEU E 1 69 ? -44.644 19.377 3.467 1.00 34.45 122 LEU E N 1
ATOM 1706 C CA . LEU E 1 69 ? -43.843 18.412 4.134 1.00 33.19 122 LEU E CA 1
ATOM 1707 C C . LEU E 1 69 ? -42.331 18.656 3.903 1.00 33.27 122 LEU E C 1
ATOM 1708 O O . LEU E 1 69 ? -41.579 18.647 4.892 1.00 31.84 122 LEU E O 1
ATOM 1713 N N . LEU E 1 70 ? -41.927 18.876 2.652 1.00 33.45 123 LEU E N 1
ATOM 1714 C CA . LEU E 1 70 ? -40.550 19.068 2.294 1.00 36.51 123 LEU E CA 1
ATOM 1715 C C . LEU E 1 70 ? -39.869 20.238 2.946 1.00 38.78 123 LEU E C 1
ATOM 1716 O O . LEU E 1 70 ? -38.653 20.173 3.170 1.00 37.98 123 LEU E O 1
ATOM 1721 N N . THR E 1 71 ? -40.628 21.322 3.129 1.00 40.91 124 THR E N 1
ATOM 1722 C CA . THR E 1 71 ? -40.063 22.585 3.598 1.00 44.03 124 THR E CA 1
ATOM 1723 C C . THR E 1 71 ? -39.910 22.433 5.105 1.00 45.18 124 THR E C 1
ATOM 1724 O O . THR E 1 71 ? -38.929 22.896 5.650 1.00 47.92 124 THR E O 1
ATOM 1728 N N . LYS E 1 72 ? -40.838 21.724 5.758 1.00 45.37 125 LYS E N 1
ATOM 1729 C CA . LYS E 1 72 ? -40.802 21.523 7.209 1.00 46.16 125 LYS E CA 1
ATOM 1730 C C . LYS E 1 72 ? -39.824 20.443 7.675 1.00 47.21 125 LYS E C 1
ATOM 1731 O O . LYS E 1 72 ? -39.706 20.201 8.857 1.00 46.26 125 LYS E O 1
ATOM 1737 N N . LEU E 1 73 ? -39.160 19.774 6.747 1.00 47.99 126 LEU E N 1
ATOM 1738 C CA . LEU E 1 73 ? -38.391 18.606 7.094 1.00 50.60 126 LEU E CA 1
ATOM 1739 C C . LEU E 1 73 ? -36.949 18.900 6.922 1.00 52.16 126 LEU E C 1
ATOM 1740 O O . LEU E 1 73 ? -36.225 19.487 7.765 1.00 51.75 126 LEU E O 1
ATOM 1746 N N . GLY F 2 1 ? -56.875 5.206 10.933 1.00 50.06 12 GLY F N 1
ATOM 1747 C CA . GLY F 2 1 ? -56.097 3.929 11.100 1.00 49.21 12 GLY F CA 1
ATOM 1748 C C . GLY F 2 1 ? -54.786 3.876 10.318 1.00 48.09 12 GLY F C 1
ATOM 1749 O O . GLY F 2 1 ? -54.373 4.873 9.719 1.00 48.89 12 GLY F O 1
ATOM 1756 N N . ARG F 2 3 ? -53.171 2.223 7.364 1.00 37.46 14 ARG F N 1
ATOM 1757 C CA . ARG F 2 3 ? -52.719 2.045 5.973 1.00 35.45 14 ARG F CA 1
ATOM 1758 C C . ARG F 2 3 ? -51.277 2.601 5.798 1.00 33.45 14 ARG F C 1
ATOM 1759 O O . ARG F 2 3 ? -50.358 1.911 5.352 1.00 31.71 14 ARG F O 1
ATOM 1767 N N . LEU F 2 4 ? -51.102 3.828 6.249 1.00 30.93 15 LEU F N 1
ATOM 1768 C CA . LEU F 2 4 ? -49.898 4.543 5.974 1.00 31.31 15 LEU F CA 1
ATOM 1769 C C . LEU F 2 4 ? -48.690 3.951 6.723 1.00 29.43 15 LEU F C 1
ATOM 1770 O O . LEU F 2 4 ? -47.579 3.940 6.195 1.00 30.38 15 LEU F O 1
ATOM 1775 N N . CYS F 2 5 ? -48.919 3.364 7.875 1.00 26.73 16 CYS F N 1
ATOM 1776 C CA . CYS F 2 5 ? -47.865 2.695 8.605 1.00 29.70 16 CYS F CA 1
ATOM 1777 C C . CYS F 2 5 ? -47.268 1.591 7.755 1.00 28.14 16 CYS F C 1
ATOM 1778 O O . CYS F 2 5 ? -46.091 1.467 7.699 1.00 27.16 16 CYS F O 1
ATOM 1781 N N . ARG F 2 6 ? -48.142 0.819 7.108 1.00 29.20 17 ARG F N 1
ATOM 1782 C CA . ARG F 2 6 ? -47.737 -0.346 6.356 1.00 28.92 17 ARG F CA 1
ATOM 1783 C C . ARG F 2 6 ? -47.021 0.101 5.106 1.00 27.20 17 ARG F C 1
ATOM 1784 O O . ARG F 2 6 ? -45.936 -0.407 4.815 1.00 29.72 17 ARG F O 1
ATOM 1792 N N . LEU F 2 7 ? -47.574 1.073 4.436 1.00 25.97 18 LEU F N 1
ATOM 1793 C CA . LEU F 2 7 ? -46.948 1.633 3.228 1.00 28.16 18 LEU F CA 1
ATOM 1794 C C . LEU F 2 7 ? -45.521 2.133 3.532 1.00 28.48 18 LEU F C 1
ATOM 1795 O O . LEU F 2 7 ? -44.621 1.900 2.762 1.00 28.63 18 LEU F O 1
ATOM 1800 N N . LEU F 2 8 ? -45.343 2.892 4.617 1.00 27.23 19 LEU F N 1
ATOM 1801 C CA . LEU F 2 8 ? -44.027 3.477 4.905 1.00 27.52 19 LEU F CA 1
ATOM 1802 C C . LEU F 2 8 ? -43.071 2.478 5.542 1.00 28.84 19 LEU F C 1
ATOM 1803 O O . LEU F 2 8 ? -41.860 2.603 5.297 1.00 29.68 19 LEU F O 1
ATOM 1808 N N . SER F 2 9 ? -43.558 1.543 6.383 1.00 29.50 20 SER F N 1
ATOM 1809 C CA . SER F 2 9 ? -42.652 0.507 6.922 1.00 33.04 20 SER F CA 1
ATOM 1810 C C . SER F 2 9 ? -42.056 -0.348 5.821 1.00 34.15 20 SER F C 1
ATOM 1811 O O . SER F 2 9 ? -40.931 -0.805 5.975 1.00 35.14 20 SER F O 1
ATOM 1814 N N . TYR F 2 10 ? -42.820 -0.540 4.751 1.00 35.72 21 TYR F N 1
ATOM 1815 C CA . TYR F 2 10 ? -42.471 -1.472 3.648 1.00 38.72 21 TYR F CA 1
ATOM 1816 C C . TYR F 2 10 ? -41.527 -0.731 2.636 1.00 39.96 21 TYR F C 1
ATOM 1817 O O . TYR F 2 10 ? -40.803 -1.384 1.903 1.00 39.13 21 TYR F O 1
ATOM 1826 N N . ALA F 2 11 ? -41.533 0.619 2.656 1.00 39.44 22 ALA F N 1
ATOM 1827 C CA . ALA F 2 11 ? -40.730 1.435 1.771 1.00 39.33 22 ALA F CA 1
ATOM 1828 C C . ALA F 2 11 ? -39.301 1.465 2.267 1.00 39.48 22 ALA F C 1
ATOM 1829 O O . ALA F 2 11 ? -38.388 1.498 1.474 1.00 38.17 22 ALA F O 1
ATOM 1832 N N . ASP G 1 6 ? 12.645 33.370 12.869 1.00 48.75 59 ASP G N 1
ATOM 1833 C CA . ASP G 1 6 ? 12.551 34.626 13.663 1.00 48.23 59 ASP G CA 1
ATOM 1834 C C . ASP G 1 6 ? 12.065 34.347 15.096 1.00 47.42 59 ASP G C 1
ATOM 1835 O O . ASP G 1 6 ? 11.027 33.695 15.319 1.00 47.34 59 ASP G O 1
ATOM 1840 N N . LEU G 1 7 ? 12.828 34.894 16.044 1.00 46.20 60 LEU G N 1
ATOM 1841 C CA . LEU G 1 7 ? 12.670 34.708 17.481 1.00 44.90 60 LEU G CA 1
ATOM 1842 C C . LEU G 1 7 ? 11.315 35.133 17.988 1.00 42.98 60 LEU G C 1
ATOM 1843 O O . LEU G 1 7 ? 10.680 34.413 18.761 1.00 40.06 60 LEU G O 1
ATOM 1848 N N . LYS G 1 8 ? 10.893 36.346 17.616 1.00 42.15 61 LYS G N 1
ATOM 1849 C CA . LYS G 1 8 ? 9.655 36.845 18.198 1.00 41.77 61 LYS G CA 1
ATOM 1850 C C . LYS G 1 8 ? 8.494 36.026 17.669 1.00 39.92 61 LYS G C 1
ATOM 1851 O O . LYS G 1 8 ? 7.539 35.809 18.416 1.00 41.58 61 LYS G O 1
ATOM 1857 N N . ASP G 1 9 ? 8.611 35.486 16.452 1.00 38.47 62 ASP G N 1
ATOM 1858 C CA . ASP G 1 9 ? 7.573 34.609 15.895 1.00 39.56 62 ASP G CA 1
ATOM 1859 C C . ASP G 1 9 ? 7.577 33.268 16.642 1.00 38.76 62 ASP G C 1
ATOM 1860 O O . ASP G 1 9 ? 6.522 32.736 16.934 1.00 37.43 62 ASP G O 1
ATOM 1865 N N . ALA G 1 10 ? 8.776 32.708 16.847 1.00 37.50 63 ALA G N 1
ATOM 1866 C CA . ALA G 1 10 ? 8.928 31.458 17.589 1.00 36.82 63 ALA G CA 1
ATOM 1867 C C . ALA G 1 10 ? 8.272 31.590 18.951 1.00 35.09 63 ALA G C 1
ATOM 1868 O O . ALA G 1 10 ? 7.540 30.716 19.349 1.00 35.13 63 ALA G O 1
ATOM 1870 N N . GLU G 1 11 ? 8.495 32.705 19.627 1.00 35.01 64 GLU G N 1
ATOM 1871 C CA . GLU G 1 11 ? 7.910 32.938 20.928 1.00 36.24 64 GLU G CA 1
ATOM 1872 C C . GLU G 1 11 ? 6.334 32.968 20.936 1.00 36.25 64 GLU G C 1
ATOM 1873 O O . GLU G 1 11 ? 5.679 32.328 21.790 1.00 36.23 64 GLU G O 1
ATOM 1879 N N . ALA G 1 12 ? 5.752 33.710 19.981 1.00 34.67 65 ALA G N 1
ATOM 1880 C CA . ALA G 1 12 ? 4.291 33.768 19.767 1.00 33.73 65 ALA G CA 1
ATOM 1881 C C . ALA G 1 12 ? 3.721 32.401 19.459 1.00 33.79 65 ALA G C 1
ATOM 1882 O O . ALA G 1 12 ? 2.684 32.033 20.047 1.00 33.25 65 ALA G O 1
ATOM 1884 N N . VAL G 1 13 ? 4.395 31.604 18.609 1.00 33.71 66 VAL G N 1
ATOM 1885 C CA . VAL G 1 13 ? 3.814 30.291 18.289 1.00 35.06 66 VAL G CA 1
ATOM 1886 C C . VAL G 1 13 ? 3.816 29.287 19.476 1.00 35.63 66 VAL G C 1
ATOM 1887 O O . VAL G 1 13 ? 2.882 28.510 19.622 1.00 33.88 66 VAL G O 1
ATOM 1891 N N . GLN G 1 14 ? 4.875 29.285 20.284 1.00 36.75 67 GLN G N 1
ATOM 1892 C CA . GLN G 1 14 ? 4.905 28.411 21.475 1.00 38.31 67 GLN G CA 1
ATOM 1893 C C . GLN G 1 14 ? 3.856 28.870 22.526 1.00 37.43 67 GLN G C 1
ATOM 1894 O O . GLN G 1 14 ? 3.221 28.045 23.119 1.00 38.38 67 GLN G O 1
ATOM 1900 N N . LYS G 1 15 ? 3.648 30.169 22.701 1.00 38.52 68 LYS G N 1
ATOM 1901 C CA . LYS G 1 15 ? 2.570 30.702 23.578 1.00 39.01 68 LYS G CA 1
ATOM 1902 C C . LYS G 1 15 ? 1.183 30.266 23.092 1.00 38.30 68 LYS G C 1
ATOM 1903 O O . LYS G 1 15 ? 0.358 29.784 23.900 1.00 38.81 68 LYS G O 1
ATOM 1909 N N . PHE G 1 16 ? 0.949 30.377 21.773 1.00 35.63 69 PHE G N 1
ATOM 1910 C CA . PHE G 1 16 ? -0.326 30.004 21.145 1.00 33.31 69 PHE G CA 1
ATOM 1911 C C . PHE G 1 16 ? -0.513 28.493 21.285 1.00 33.31 69 PHE G C 1
ATOM 1912 O O . PHE G 1 16 ? -1.601 28.005 21.611 1.00 31.09 69 PHE G O 1
ATOM 1920 N N . PHE G 1 17 ? 0.540 27.738 21.004 1.00 32.26 70 PHE G N 1
ATOM 1921 C CA . PHE G 1 17 ? 0.416 26.299 21.115 1.00 34.49 70 PHE G CA 1
ATOM 1922 C C . PHE G 1 17 ? -0.136 25.898 22.522 1.00 34.00 70 PHE G C 1
ATOM 1923 O O . PHE G 1 17 ? -1.108 25.160 22.624 1.00 33.23 70 PHE G O 1
ATOM 1931 N N . LEU G 1 18 ? 0.439 26.467 23.558 1.00 35.90 71 LEU G N 1
ATOM 1932 C CA . LEU G 1 18 ? 0.182 26.076 24.952 1.00 38.46 71 LEU G CA 1
ATOM 1933 C C . LEU G 1 18 ? -1.186 26.589 25.442 1.00 39.12 71 LEU G C 1
ATOM 1934 O O . LEU G 1 18 ? -1.960 25.848 26.035 1.00 39.33 71 LEU G O 1
ATOM 1939 N N . GLU G 1 19 ? -1.478 27.855 25.181 1.00 39.78 72 GLU G N 1
ATOM 1940 C CA . GLU G 1 19 ? -2.804 28.409 25.471 1.00 41.27 72 GLU G CA 1
ATOM 1941 C C . GLU G 1 19 ? -3.968 27.747 24.740 1.00 40.68 72 GLU G C 1
ATOM 1942 O O . GLU G 1 19 ? -5.065 27.559 25.313 1.00 41.42 72 GLU G O 1
ATOM 1948 N N . GLU G 1 20 ? -3.753 27.379 23.483 1.00 39.15 73 GLU G N 1
ATOM 1949 C CA . GLU G 1 20 ? -4.793 26.673 22.763 1.00 37.79 73 GLU G CA 1
ATOM 1950 C C . GLU G 1 20 ? -5.050 25.276 23.378 1.00 37.94 73 GLU G C 1
ATOM 1951 O O . GLU G 1 20 ? -6.172 24.783 23.337 1.00 36.24 73 GLU G O 1
ATOM 1957 N N . ILE G 1 21 ? -3.992 24.612 23.860 1.00 37.45 74 ILE G N 1
ATOM 1958 C CA . ILE G 1 21 ? -4.162 23.249 24.423 1.00 36.99 74 ILE G CA 1
ATOM 1959 C C . ILE G 1 21 ? -4.849 23.390 25.761 1.00 38.44 74 ILE G C 1
ATOM 1960 O O . ILE G 1 21 ? -5.762 22.624 26.087 1.00 37.25 74 ILE G O 1
ATOM 1965 N N . GLN G 1 22 ? -4.421 24.394 26.509 1.00 39.75 75 GLN G N 1
ATOM 1966 C CA . GLN G 1 22 ? -5.109 24.775 27.748 1.00 43.03 75 GLN G CA 1
ATOM 1967 C C . GLN G 1 22 ? -6.643 24.974 27.553 1.00 43.27 75 GLN G C 1
ATOM 1968 O O . GLN G 1 22 ? -7.433 24.253 28.182 1.00 44.12 75 GLN G O 1
ATOM 1974 N N . LEU G 1 23 ? -7.072 25.874 26.649 1.00 43.00 76 LEU G N 1
ATOM 1975 C CA . LEU G 1 23 ? -8.501 26.016 26.327 1.00 41.84 76 LEU G CA 1
ATOM 1976 C C . LEU G 1 23 ? -9.075 24.692 25.824 1.00 42.61 76 LEU G C 1
ATOM 1977 O O . LEU G 1 23 ? -10.127 24.223 26.295 1.00 42.03 76 LEU G O 1
ATOM 1982 N N . GLY G 1 24 ? -8.390 24.051 24.900 1.00 41.62 77 GLY G N 1
ATOM 1983 C CA . GLY G 1 24 ? -8.823 22.729 24.521 1.00 44.42 77 GLY G CA 1
ATOM 1984 C C . GLY G 1 24 ? -9.206 21.869 25.743 1.00 46.18 77 GLY G C 1
ATOM 1985 O O . GLY G 1 24 ? -10.354 21.322 25.838 1.00 44.65 77 GLY G O 1
ATOM 1986 N N . GLU G 1 25 ? -8.252 21.783 26.670 1.00 46.88 78 GLU G N 1
ATOM 1987 C CA . GLU G 1 25 ? -8.376 20.929 27.864 1.00 49.06 78 GLU G CA 1
ATOM 1988 C C . GLU G 1 25 ? -9.545 21.338 28.754 1.00 50.11 78 GLU G C 1
ATOM 1989 O O . GLU G 1 25 ? -10.301 20.453 29.160 1.00 50.28 78 GLU G O 1
ATOM 1995 N N . GLU G 1 26 ? -9.675 22.646 29.049 1.00 52.10 79 GLU G N 1
ATOM 1996 C CA . GLU G 1 26 ? -10.748 23.174 29.917 1.00 54.28 79 GLU G CA 1
ATOM 1997 C C . GLU G 1 26 ? -12.140 22.892 29.379 1.00 54.99 79 GLU G C 1
ATOM 1998 O O . GLU G 1 26 ? -13.050 22.499 30.131 1.00 56.06 79 GLU G O 1
ATOM 2004 N N . LEU G 1 27 ? -12.327 23.100 28.084 1.00 55.50 80 LEU G N 1
ATOM 2005 C CA . LEU G 1 27 ? -13.620 22.847 27.474 1.00 56.44 80 LEU G CA 1
ATOM 2006 C C . LEU G 1 27 ? -13.911 21.339 27.360 1.00 57.80 80 LEU G C 1
ATOM 2007 O O . LEU G 1 27 ? -15.083 20.915 27.399 1.00 58.42 80 LEU G O 1
ATOM 2012 N N . LEU G 1 28 ? -12.872 20.523 27.184 1.00 58.24 81 LEU G N 1
ATOM 2013 C CA . LEU G 1 28 ? -13.085 19.089 27.248 1.00 59.75 81 LEU G CA 1
ATOM 2014 C C . LEU G 1 28 ? -13.600 18.736 28.659 1.00 60.73 81 LEU G C 1
ATOM 2015 O O . LEU G 1 28 ? -14.599 18.021 28.795 1.00 60.77 81 LEU G O 1
ATOM 2020 N N . ALA G 1 29 ? -12.938 19.278 29.688 1.00 62.22 82 ALA G N 1
ATOM 2021 C CA . ALA G 1 29 ? -13.286 19.038 31.102 1.00 63.32 82 ALA G CA 1
ATOM 2022 C C . ALA G 1 29 ? -14.720 19.457 31.384 1.00 64.25 82 ALA G C 1
ATOM 2023 O O . ALA G 1 29 ? -15.386 18.896 32.273 1.00 64.33 82 ALA G O 1
ATOM 2025 N N . GLN G 1 30 ? -15.189 20.420 30.591 1.00 64.75 83 GLN G N 1
ATOM 2026 C CA . GLN G 1 30 ? -16.524 20.971 30.734 1.00 65.73 83 GLN G CA 1
ATOM 2027 C C . GLN G 1 30 ? -17.609 20.204 29.968 1.00 65.37 83 GLN G C 1
ATOM 2028 O O . GLN G 1 30 ? -18.803 20.473 30.153 1.00 65.21 83 GLN G O 1
ATOM 2034 N N . GLY G 1 31 ? -17.192 19.279 29.098 1.00 64.82 84 GLY G N 1
ATOM 2035 C CA . GLY G 1 31 ? -18.115 18.523 28.251 1.00 64.04 84 GLY G CA 1
ATOM 2036 C C . GLY G 1 31 ? -18.431 19.158 26.908 1.00 63.95 84 GLY G C 1
ATOM 2037 O O . GLY G 1 31 ? -19.110 18.543 26.080 1.00 63.20 84 GLY G O 1
ATOM 2038 N N . ASP G 1 32 ? -17.943 20.388 26.683 1.00 64.24 85 ASP G N 1
ATOM 2039 C CA . ASP G 1 32 ? -18.106 21.061 25.374 1.00 63.49 85 ASP G CA 1
ATOM 2040 C C . ASP G 1 32 ? -17.134 20.508 24.334 1.00 62.96 85 ASP G C 1
ATOM 2041 O O . ASP G 1 32 ? -16.209 21.200 23.883 1.00 62.31 85 ASP G O 1
ATOM 2046 N N . TYR G 1 33 ? -17.391 19.267 23.939 1.00 62.59 86 TYR G N 1
ATOM 2047 C CA . TYR G 1 33 ? -16.442 18.455 23.186 1.00 62.83 86 TYR G CA 1
ATOM 2048 C C . TYR G 1 33 ? -16.041 19.119 21.885 1.00 61.95 86 TYR G C 1
ATOM 2049 O O . TYR G 1 33 ? -14.912 18.985 21.413 1.00 61.28 86 TYR G O 1
ATOM 2058 N N . GLU G 1 34 ? -16.964 19.869 21.317 1.00 61.38 87 GLU G N 1
ATOM 2059 C CA . GLU G 1 34 ? -16.766 20.314 19.956 1.00 60.82 87 GLU G CA 1
ATOM 2060 C C . GLU G 1 34 ? -15.873 21.571 19.817 1.00 59.53 87 GLU G C 1
ATOM 2061 O O . GLU G 1 34 ? -15.028 21.632 18.923 1.00 60.08 87 GLU G O 1
ATOM 2067 N N . LYS G 1 35 ? -16.013 22.548 20.699 1.00 57.18 88 LYS G N 1
ATOM 2068 C CA . LYS G 1 35 ? -15.134 23.711 20.620 1.00 55.87 88 LYS G CA 1
ATOM 2069 C C . LYS G 1 35 ? -13.697 23.315 21.057 1.00 54.94 88 LYS G C 1
ATOM 2070 O O . LYS G 1 35 ? -12.707 23.735 20.443 1.00 54.01 88 LYS G O 1
ATOM 2076 N N . GLY G 1 36 ? -13.629 22.515 22.130 1.00 52.72 89 GLY G N 1
ATOM 2077 C CA . GLY G 1 36 ? -12.423 21.886 22.613 1.00 51.41 89 GLY G CA 1
ATOM 2078 C C . GLY G 1 36 ? -11.599 21.316 21.487 1.00 50.41 89 GLY G C 1
ATOM 2079 O O . GLY G 1 36 ? -10.443 21.670 21.356 1.00 49.65 89 GLY G O 1
ATOM 2080 N N . VAL G 1 37 ? -12.200 20.457 20.660 1.00 50.93 90 VAL G N 1
ATOM 2081 C CA . VAL G 1 37 ? -11.535 19.906 19.473 1.00 51.94 90 VAL G CA 1
ATOM 2082 C C . VAL G 1 37 ? -11.029 21.010 18.487 1.00 52.41 90 VAL G C 1
ATOM 2083 O O . VAL G 1 37 ? -9.990 20.823 17.820 1.00 52.23 90 VAL G O 1
ATOM 2087 N N . ASP G 1 38 ? -11.769 22.130 18.376 1.00 52.61 91 ASP G N 1
ATOM 2088 C CA . ASP G 1 38 ? -11.376 23.262 17.496 1.00 52.33 91 ASP G CA 1
ATOM 2089 C C . ASP G 1 38 ? -10.027 23.850 17.967 1.00 50.89 91 ASP G C 1
ATOM 2090 O O . ASP G 1 38 ? -9.115 24.047 17.178 1.00 50.43 91 ASP G O 1
ATOM 2095 N N . HIS G 1 39 ? -9.914 24.100 19.262 1.00 49.88 92 HIS G N 1
ATOM 2096 C CA . HIS G 1 39 ? -8.668 24.602 19.825 1.00 49.31 92 HIS G CA 1
ATOM 2097 C C . HIS G 1 39 ? -7.484 23.637 19.695 1.00 48.75 92 HIS G C 1
ATOM 2098 O O . HIS G 1 39 ? -6.358 24.081 19.402 1.00 48.66 92 HIS G O 1
ATOM 2105 N N . LEU G 1 40 ? -7.758 22.335 19.815 1.00 46.72 93 LEU G N 1
ATOM 2106 C CA . LEU G 1 40 ? -6.731 21.318 19.679 1.00 46.33 93 LEU G CA 1
ATOM 2107 C C . LEU G 1 40 ? -6.234 21.226 18.248 1.00 44.48 93 LEU G C 1
ATOM 2108 O O . LEU G 1 40 ? -5.046 21.106 18.051 1.00 43.91 93 LEU G O 1
ATOM 2113 N N . THR G 1 41 ? -7.122 21.287 17.252 1.00 43.19 94 THR G N 1
ATOM 2114 C CA . THR G 1 41 ? -6.609 21.211 15.889 1.00 42.98 94 THR G CA 1
ATOM 2115 C C . THR G 1 41 ? -5.735 22.434 15.549 1.00 40.34 94 THR G C 1
ATOM 2116 O O . THR G 1 41 ? -4.870 22.301 14.720 1.00 41.03 94 THR G O 1
ATOM 2120 N N . ASN G 1 42 ? -5.938 23.561 16.215 1.00 37.63 95 ASN G N 1
ATOM 2121 C CA . ASN G 1 42 ? -5.020 24.734 16.093 1.00 38.56 95 ASN G CA 1
ATOM 2122 C C . ASN G 1 42 ? -3.620 24.385 16.648 1.00 38.84 95 ASN G C 1
ATOM 2123 O O . ASN G 1 42 ? -2.580 24.715 16.043 1.00 38.64 95 ASN G O 1
ATOM 2128 N N . ALA G 1 43 ? -3.604 23.691 17.784 1.00 38.24 96 ALA G N 1
ATOM 2129 C CA . ALA G 1 43 ? -2.348 23.307 18.401 1.00 38.34 96 ALA G CA 1
ATOM 2130 C C . ALA G 1 43 ? -1.669 22.323 17.473 1.00 37.95 96 ALA G C 1
ATOM 2131 O O . ALA G 1 43 ? -0.479 22.448 17.218 1.00 37.65 96 ALA G O 1
ATOM 2133 N N . ILE G 1 44 ? -2.429 21.333 17.001 1.00 37.87 97 ILE G N 1
ATOM 2134 C CA . ILE G 1 44 ? -1.907 20.321 16.089 1.00 39.09 97 ILE G CA 1
ATOM 2135 C C . ILE G 1 44 ? -1.338 21.034 14.815 1.00 40.08 97 ILE G C 1
ATOM 2136 O O . ILE G 1 44 ? -0.193 20.795 14.428 1.00 40.94 97 ILE G O 1
ATOM 2141 N N . ALA G 1 45 ? -2.118 21.944 14.234 1.00 39.34 98 ALA G N 1
ATOM 2142 C CA . ALA G 1 45 ? -1.705 22.704 13.030 1.00 40.33 98 ALA G CA 1
ATOM 2143 C C . ALA G 1 45 ? -0.315 23.330 13.086 1.00 40.00 98 ALA G C 1
ATOM 2144 O O . ALA G 1 45 ? 0.331 23.500 12.050 1.00 41.04 98 ALA G O 1
ATOM 2146 N N . VAL G 1 46 ? 0.138 23.705 14.280 1.00 39.23 99 VAL G N 1
ATOM 2147 C CA . VAL G 1 46 ? 1.362 24.491 14.406 1.00 38.30 99 VAL G CA 1
ATOM 2148 C C . VAL G 1 46 ? 2.563 23.664 14.870 1.00 39.15 99 VAL G C 1
ATOM 2149 O O . VAL G 1 46 ? 3.663 24.213 15.067 1.00 39.10 99 VAL G O 1
ATOM 2153 N N . SER G 1 47 ? 2.342 22.368 15.071 1.00 40.01 100 SER G N 1
ATOM 2154 C CA . SER G 1 47 ? 3.426 21.466 15.344 1.00 41.82 100 SER G CA 1
ATOM 2155 C C . SER G 1 47 ? 3.817 20.834 13.982 1.00 42.38 100 SER G C 1
ATOM 2156 O O . SER G 1 47 ? 2.980 20.628 13.096 1.00 42.47 100 SER G O 1
ATOM 2159 N N . GLY G 1 48 ? 5.085 20.527 13.807 1.00 43.88 101 GLY G N 1
ATOM 2160 C CA . GLY G 1 48 ? 5.497 19.841 12.581 1.00 45.68 101 GLY G CA 1
ATOM 2161 C C . GLY G 1 48 ? 5.417 18.330 12.751 1.00 47.27 101 GLY G C 1
ATOM 2162 O O . GLY G 1 48 ? 5.997 17.565 11.962 1.00 45.90 101 GLY G O 1
ATOM 2163 N N . GLN G 1 49 ? 4.660 17.925 13.778 1.00 48.62 102 GLN G N 1
ATOM 2164 C CA . GLN G 1 49 ? 4.506 16.537 14.175 1.00 49.93 102 GLN G CA 1
ATOM 2165 C C . GLN G 1 49 ? 3.051 16.168 14.395 1.00 50.12 102 GLN G C 1
ATOM 2166 O 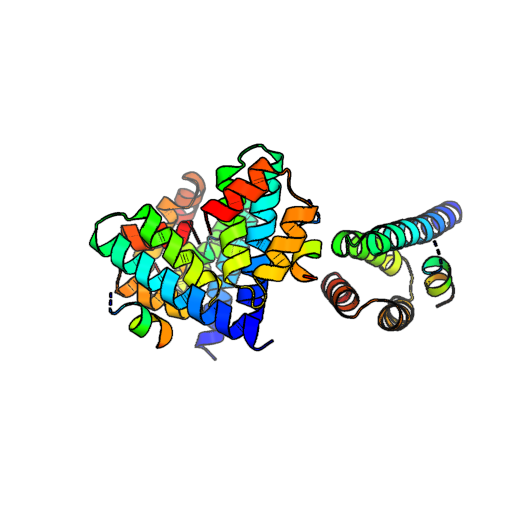O . GLN G 1 49 ? 2.725 15.573 15.434 1.00 50.37 102 GLN G O 1
ATOM 2172 N N . PRO G 1 50 ? 2.175 16.483 13.427 1.00 49.97 103 PRO G N 1
ATOM 2173 C CA . PRO G 1 50 ? 0.800 16.165 13.725 1.00 50.48 103 PRO G CA 1
ATOM 2174 C C . PRO G 1 50 ? 0.564 14.650 13.980 1.00 51.12 103 PRO G C 1
ATOM 2175 O O . PRO G 1 50 ? -0.309 14.307 14.765 1.00 50.28 103 PRO G O 1
ATOM 2179 N N . GLN G 1 51 ? 1.349 13.769 13.355 1.00 51.24 104 GLN G N 1
ATOM 2180 C CA . GLN G 1 51 ? 1.113 12.323 13.520 1.00 51.39 104 GLN G CA 1
ATOM 2181 C C . GLN G 1 51 ? 1.452 11.826 14.950 1.00 50.52 104 GLN G C 1
ATOM 2182 O O . GLN G 1 51 ? 0.649 11.126 15.559 1.00 49.61 104 GLN G O 1
ATOM 2188 N N . GLN G 1 52 ? 2.610 12.230 15.479 1.00 49.61 105 GLN G N 1
ATOM 2189 C CA . GLN G 1 52 ? 3.008 11.920 16.855 1.00 49.32 105 GLN G CA 1
ATOM 2190 C C . GLN G 1 52 ? 2.008 12.476 17.908 1.00 48.38 105 GLN G C 1
ATOM 2191 O O . GLN G 1 52 ? 1.720 11.820 18.929 1.00 47.91 105 GLN G O 1
ATOM 2197 N N . LEU G 1 53 ? 1.424 13.643 17.636 1.00 46.45 106 LEU G N 1
ATOM 2198 C CA . LEU G 1 53 ? 0.486 14.242 18.595 1.00 45.35 106 LEU G CA 1
ATOM 2199 C C . LEU G 1 53 ? -0.880 13.569 18.522 1.00 44.12 106 LEU G C 1
ATOM 2200 O O . LEU G 1 53 ? -1.582 13.467 19.534 1.00 40.61 106 LEU G O 1
ATOM 2205 N N . LEU G 1 54 ? -1.266 13.186 17.299 1.00 44.19 107 LEU G N 1
ATOM 2206 C CA . LEU G 1 54 ? -2.515 12.454 17.075 1.00 45.05 107 LEU G CA 1
ATOM 2207 C C . LEU G 1 54 ? -2.506 11.027 17.695 1.00 45.25 107 LEU G C 1
ATOM 2208 O O . LEU G 1 54 ? -3.508 10.590 18.221 1.00 44.39 107 LEU G O 1
ATOM 2213 N N . GLN G 1 55 ? -1.370 10.328 17.608 1.00 46.10 108 GLN G N 1
ATOM 2214 C CA . GLN G 1 55 ? -1.176 9.017 18.262 1.00 46.72 108 GLN G CA 1
ATOM 2215 C C . GLN G 1 55 ? -1.314 9.103 19.785 1.00 46.51 108 GLN G C 1
ATOM 2216 O O . GLN G 1 55 ? -1.927 8.224 20.388 1.00 46.21 108 GLN G O 1
ATOM 2222 N N . VAL G 1 56 ? -0.740 10.156 20.398 1.00 45.51 109 VAL G N 1
ATOM 2223 C CA . VAL G 1 56 ? -0.973 10.444 21.812 1.00 43.46 109 VAL G CA 1
ATOM 2224 C C . VAL G 1 56 ? -2.452 10.710 22.044 1.00 43.20 109 VAL G C 1
ATOM 2225 O O . VAL G 1 56 ? -3.040 10.155 22.966 1.00 40.87 109 VAL G O 1
ATOM 2229 N N . LEU G 1 57 ? -3.032 11.596 21.244 1.00 41.66 110 LEU G N 1
ATOM 2230 C CA . LEU G 1 57 ? -4.408 11.980 21.454 1.00 42.48 110 LEU G CA 1
ATOM 2231 C C . LEU G 1 57 ? -5.403 10.820 21.270 1.00 43.35 110 LEU G C 1
ATOM 2232 O O . LEU G 1 57 ? -6.481 10.853 21.841 1.00 43.15 110 LEU G O 1
ATOM 2237 N N . GLN G 1 58 ? -5.049 9.811 20.468 1.00 44.49 111 GLN G N 1
ATOM 2238 C CA . GLN G 1 58 ? -5.902 8.597 20.318 1.00 46.39 111 GLN G CA 1
ATOM 2239 C C . GLN G 1 58 ? -5.937 7.758 21.613 1.00 46.84 111 GLN G C 1
ATOM 2240 O O . GLN G 1 58 ? -6.789 6.897 21.764 1.00 47.53 111 GLN G O 1
ATOM 2246 N N . GLN G 1 59 ? -4.973 7.997 22.507 1.00 47.31 112 GLN G N 1
ATOM 2247 C CA . GLN G 1 59 ? -4.916 7.348 23.815 1.00 47.21 112 GLN G CA 1
ATOM 2248 C C . GLN G 1 59 ? -5.280 8.293 24.951 1.00 45.94 112 GLN G C 1
ATOM 2249 O O . GLN G 1 59 ? -5.259 7.942 26.114 1.00 45.10 112 GLN G O 1
ATOM 2255 N N . THR G 1 60 ? -5.669 9.503 24.649 1.00 46.13 113 THR G N 1
ATOM 2256 C CA . THR G 1 60 ? -6.039 10.365 25.755 1.00 46.29 113 THR G CA 1
ATOM 2257 C C . THR G 1 60 ? -7.416 10.939 25.528 1.00 47.07 113 THR G C 1
ATOM 2258 O O . THR G 1 60 ? -8.070 11.411 26.471 1.00 47.36 113 THR G O 1
ATOM 2262 N N . LEU G 1 61 ? -7.887 10.854 24.294 1.00 46.43 114 LEU G N 1
ATOM 2263 C CA . LEU G 1 61 ? -9.249 11.327 24.032 1.00 46.81 114 LEU G CA 1
ATOM 2264 C C . LEU G 1 61 ? -10.252 10.166 23.977 1.00 46.96 114 LEU G C 1
ATOM 2265 O O . LEU G 1 61 ? -10.011 9.155 23.237 1.00 45.53 114 LEU G O 1
ATOM 2270 N N . PRO G 1 62 ? -11.371 10.311 24.743 1.00 46.59 115 PRO G N 1
ATOM 2271 C CA . PRO G 1 62 ? -12.529 9.402 24.616 1.00 48.47 115 PRO G CA 1
ATOM 2272 C C . PRO G 1 62 ? -12.790 9.107 23.132 1.00 50.55 115 PRO G C 1
ATOM 2273 O O . PRO G 1 62 ? -12.593 10.004 22.298 1.00 51.72 115 PRO G O 1
ATOM 2277 N N . PRO G 1 63 ? -13.178 7.859 22.761 1.00 52.26 116 PRO G N 1
ATOM 2278 C CA . PRO G 1 63 ? -13.233 7.702 21.299 1.00 52.90 116 PRO G CA 1
ATOM 2279 C C . PRO G 1 63 ? -14.265 8.593 20.501 1.00 54.23 116 PRO G C 1
ATOM 2280 O O . PRO G 1 63 ? -14.045 8.774 19.285 1.00 53.38 116 PRO G O 1
ATOM 2284 N N . PRO G 1 64 ? -15.349 9.137 21.157 1.00 55.13 117 PRO G N 1
ATOM 2285 C CA . PRO G 1 64 ? -16.255 10.077 20.418 1.00 55.29 117 PRO G CA 1
ATOM 2286 C C . PRO G 1 64 ? -15.534 11.363 20.022 1.00 55.21 117 PRO G C 1
ATOM 2287 O O . PRO G 1 64 ? -15.727 11.915 18.907 1.00 54.72 117 PRO G O 1
ATOM 2291 N N . VAL G 1 65 ? -14.688 11.835 20.933 1.00 54.24 118 VAL G N 1
ATOM 2292 C CA . VAL G 1 65 ? -13.977 13.069 20.697 1.00 52.42 118 VAL G CA 1
ATOM 2293 C C . VAL G 1 65 ? -12.830 12.875 19.705 1.00 52.70 118 VAL G C 1
ATOM 2294 O O . VAL G 1 65 ? -12.740 13.620 18.712 1.00 51.15 118 VAL G O 1
ATOM 2298 N N . PHE G 1 66 ? -11.985 11.868 19.927 1.00 51.95 119 PHE G N 1
ATOM 2299 C CA . PHE G 1 66 ? -10.944 11.578 18.939 1.00 52.71 119 PHE G CA 1
ATOM 2300 C C . PHE G 1 66 ? -11.500 11.565 17.506 1.00 53.76 119 PHE G C 1
ATOM 2301 O O . PHE G 1 66 ? -10.890 12.121 16.587 1.00 53.24 119 PHE G O 1
ATOM 2309 N N . GLN G 1 67 ? -12.642 10.903 17.332 1.00 55.07 120 GLN G N 1
ATOM 2310 C CA . GLN G 1 67 ? -13.349 10.825 16.053 1.00 56.47 120 GLN G CA 1
ATOM 2311 C C . GLN G 1 67 ? -13.752 12.189 15.489 1.00 55.61 120 GLN G C 1
ATOM 2312 O O . GLN G 1 67 ? -13.638 12.421 14.298 1.00 55.65 120 GLN G O 1
ATOM 2318 N N . MET G 1 68 ? -14.255 13.059 16.360 1.00 56.04 121 MET G N 1
ATOM 2319 C CA . MET G 1 68 ? -14.639 14.396 16.006 1.00 56.22 121 MET G CA 1
ATOM 2320 C C . MET G 1 68 ? -13.399 15.141 15.519 1.00 57.83 121 MET G C 1
ATOM 2321 O O . MET G 1 68 ? -13.430 15.883 14.505 1.00 57.58 121 MET G O 1
ATOM 2326 N N . LEU G 1 69 ? -12.301 14.935 16.240 1.00 58.24 122 LEU G N 1
ATOM 2327 C CA . LEU G 1 69 ? -11.044 15.556 15.894 1.00 59.49 122 LEU G CA 1
ATOM 2328 C C . LEU G 1 69 ? -10.625 15.163 14.489 1.00 59.80 122 LEU G C 1
ATOM 2329 O O . LEU G 1 69 ? -10.293 16.044 13.677 1.00 59.47 122 LEU G O 1
ATOM 2334 N N . LEU G 1 70 ? -10.628 13.861 14.204 1.00 59.87 123 LEU G N 1
ATOM 2335 C CA . LEU G 1 70 ? -10.167 13.416 12.908 1.00 61.77 123 LEU G CA 1
ATOM 2336 C C . LEU G 1 70 ? -10.883 14.231 11.807 1.00 62.96 123 LEU G C 1
ATOM 2337 O O . LEU G 1 70 ? -10.245 15.006 11.077 1.00 63.03 123 LEU G O 1
ATOM 2342 N N . THR G 1 71 ? -12.209 14.125 11.762 1.00 63.77 124 THR G N 1
ATOM 2343 C CA . THR G 1 71 ? -13.013 14.880 10.803 1.00 64.73 124 THR G CA 1
ATOM 2344 C C . THR G 1 71 ? -12.767 16.411 10.726 1.00 65.43 124 THR G C 1
ATOM 2345 O O . THR G 1 71 ? -13.111 17.039 9.711 1.00 65.81 124 THR G O 1
ATOM 2349 N N . LYS G 1 72 ? -12.169 17.023 11.751 1.00 66.15 125 LYS G N 1
ATOM 2350 C CA . LYS G 1 72 ? -11.772 18.447 11.627 1.00 66.58 125 LYS G CA 1
ATOM 2351 C C . LYS G 1 72 ? -10.303 18.663 11.235 1.00 66.95 125 LYS G C 1
ATOM 2352 O O . LYS G 1 72 ? -9.779 19.757 11.432 1.00 67.40 125 LYS G O 1
ATOM 2358 N N . LEU G 1 73 ? -9.674 17.628 10.662 1.00 67.70 126 LEU G N 1
ATOM 2359 C CA . LEU G 1 73 ? -8.218 17.567 10.318 1.00 68.61 126 LEU G CA 1
ATOM 2360 C C . LEU G 1 73 ? -7.236 17.257 11.503 1.00 68.72 126 LEU G C 1
ATOM 2361 O O . LEU G 1 73 ? -6.977 18.058 12.421 1.00 68.38 126 LEU G O 1
ATOM 2367 N N . GLY H 2 1 ? -5.288 21.895 35.428 1.00 52.19 12 GLY H N 1
ATOM 2368 C CA . GLY H 2 1 ? -5.032 21.475 34.014 1.00 51.03 12 GLY H CA 1
ATOM 2369 C C . GLY H 2 1 ? -3.550 21.552 33.736 1.00 49.91 12 GLY H C 1
ATOM 2370 O O . GLY H 2 1 ? -2.775 21.964 34.599 1.00 50.41 12 GLY H O 1
ATOM 2377 N N . ARG H 2 3 ? -2.036 18.890 31.993 1.00 43.30 14 ARG H N 1
ATOM 2378 C CA . ARG H 2 3 ? -1.478 17.587 31.674 1.00 41.59 14 ARG H CA 1
ATOM 2379 C C . ARG H 2 3 ? -1.443 17.386 30.170 1.00 39.35 14 ARG H C 1
ATOM 2380 O O . ARG H 2 3 ? -0.451 16.899 29.615 1.00 36.92 14 ARG H O 1
ATOM 2388 N N . LEU H 2 4 ? -2.566 17.721 29.538 1.00 38.64 15 LEU H N 1
ATOM 2389 C CA . LEU H 2 4 ? -2.664 17.688 28.099 1.00 38.80 15 LEU H CA 1
ATOM 2390 C C . LEU H 2 4 ? -1.484 18.466 27.493 1.00 37.99 15 LEU H C 1
ATOM 2391 O O . LEU H 2 4 ? -0.882 17.993 26.532 1.00 37.58 15 LEU H O 1
ATOM 2396 N N . CYS H 2 5 ? -1.129 19.610 28.077 1.00 39.13 16 CYS H N 1
ATOM 2397 C CA . CYS H 2 5 ? 0.015 20.405 27.552 1.00 42.27 16 CYS H CA 1
ATOM 2398 C C . CYS H 2 5 ? 1.296 19.618 27.546 1.00 41.42 16 CYS H C 1
ATOM 2399 O O . CYS H 2 5 ? 2.068 19.691 26.591 1.00 40.98 16 CYS H O 1
ATOM 2402 N N . ARG H 2 6 ? 1.537 18.871 28.640 1.00 41.25 17 ARG H N 1
ATOM 2403 C CA . ARG H 2 6 ? 2.781 18.121 28.781 1.00 39.67 17 ARG H CA 1
ATOM 2404 C C . ARG H 2 6 ? 2.716 16.939 27.867 1.00 38.41 17 ARG H C 1
ATOM 2405 O O . ARG H 2 6 ? 3.706 16.666 27.166 1.00 39.71 17 ARG H O 1
ATOM 2413 N N . LEU H 2 7 ? 1.571 16.248 27.829 1.00 35.27 18 LEU H N 1
ATOM 2414 C CA . LEU H 2 7 ? 1.437 15.076 26.976 1.00 35.56 18 LEU H CA 1
ATOM 2415 C C . LEU H 2 7 ? 1.737 15.408 25.511 1.00 36.57 18 LEU H C 1
ATOM 2416 O O . LEU H 2 7 ? 2.269 14.563 24.742 1.00 35.99 18 LEU H O 1
ATOM 2421 N N . LEU H 2 8 ? 1.443 16.661 25.136 1.00 37.39 19 LEU H N 1
ATOM 2422 C CA . LEU H 2 8 ? 1.463 17.037 23.716 1.00 37.70 19 LEU H CA 1
ATOM 2423 C C . LEU H 2 8 ? 2.773 17.742 23.390 1.00 38.33 19 LEU H C 1
ATOM 2424 O O . LEU H 2 8 ? 3.306 17.492 22.309 1.00 37.89 19 LEU H O 1
ATOM 2429 N N . SER H 2 9 ? 3.310 18.555 24.323 1.00 39.13 20 SER H N 1
ATOM 2430 C CA . SER H 2 9 ? 4.651 19.184 24.133 1.00 40.44 20 SER H CA 1
ATOM 2431 C C . SER H 2 9 ? 5.832 18.217 23.943 1.00 41.63 20 SER H C 1
ATOM 2432 O O . SER H 2 9 ? 6.806 18.554 23.242 1.00 41.91 20 SER H O 1
ATOM 2435 N N . TYR H 2 10 ? 5.779 17.066 24.612 1.00 41.80 21 TYR H N 1
ATOM 2436 C CA . TYR H 2 10 ? 6.888 16.106 24.567 1.00 42.67 21 TYR H CA 1
ATOM 2437 C C . TYR H 2 10 ? 6.735 15.012 23.535 1.00 44.64 21 TYR H C 1
ATOM 2438 O O . TYR H 2 10 ? 7.648 14.202 23.351 1.00 45.48 21 TYR H O 1
ATOM 2447 N N . ALA H 2 11 ? 5.561 14.949 22.917 1.00 46.13 22 ALA H N 1
ATOM 2448 C CA . ALA H 2 11 ? 5.284 13.992 21.842 1.00 47.62 22 ALA H CA 1
ATOM 2449 C C . ALA H 2 11 ? 6.085 14.426 20.590 1.00 49.26 22 ALA H C 1
ATOM 2450 O O . ALA H 2 11 ? 6.425 13.596 19.733 1.00 50.44 22 ALA H O 1
#

Solvent-accessible surface area: 18492 Å² total

Nearest PDB structures (foldseek):
  3ax3-assembly3_E  TM=1.015E+00  e=6.117E-09  Rattus norvegicus
  3ax5-assembly1_A  TM=9.687E-01  e=7.218E-08  Rattus norvegicus
  2v1s-assembly3_C  TM=9.585E-01  e=8.118E-08  Rattus norvegicus
  5az7-assembly1_A  TM=9.912E-01  e=2.480E-07  Escherichia coli K-12
  3awr-assembly2_B  TM=9.881E-01  e=5.645E-07  Rattus norvegicus

B-factor: mean 40.16, std 11.1, range [18.99, 75.68]

InterPro domains:
  IPR002056 Protein import receptor MAS20 [PF02064] (8-136)
  IPR002056 Protein import receptor MAS20 [PIRSF037707] (5-140)
  IPR002056 Protein import receptor MAS20 [PR00351] (19-40)
  IPR002056 Protein import receptor MAS20 [PR00351] (58-80)
  IPR002056 Protein import receptor MAS20 [PR00351] (95-115)
  IPR002056 Protein import receptor MAS20 [PTHR12430] (1-138)
  IPR002056 Protein import receptor MAS20 [TIGR00985] (1-127)
  IPR022422 Protein import receptor MAS20, metazoan [PR01989] (3-20)
  IPR022422 Protein import receptor MAS20, metazoan [PR01989] (32-48)
  IPR022422 Protein import receptor MAS20, metazoan [PR01989] (58-71)
  IPR022422 Protein import receptor MAS20, metazoan [PR01989] (73-87)
  IPR022422 Protein import receptor MAS20, metazoan [PR01989] (92-101)
  IPR022422 Protein import receptor MAS20, metazoan [PR01989] (103-115)
  IPR022422 Protein import receptor MAS20, metazoan [PR01989] (119-136)
  IPR023392 Mitochondrial outer membrane translocase complex, Tom20 domain superfamily [G3DSA:1.20.960.10] (51-145)
  IPR023392 Mitochondrial outer membrane translocase complex, Tom20 domain superfamily [SSF47157] (52-144)

Foldseek 3Di:
DVVVVLVVLLVVLQVVLVVCVVVVVLLSSLVSNVVNLVSDPCNVVVLVVCCVPPDVVSSVSSVVND/DPPVVVVVVD/DVVVVLVCLLVVLQVVLVVCVVVPNLQSSLVSNVVNLVPDPCNVVVLVVCCVPDPVVSNVSNVVVD/DPVCVVPVVD/DVVVVVVLVVLLVVLQVVLVVCVVVVVLLSSLVSNLSNLVSDPCNVVVLVVCCVVDDVVSSVSSVVND/DPVVVVVVVD/DVVVVVVLVVLLVVLQVQLVVCVVVVVLQVSLVSNVSNLVSDPCNPVVLVVCCVVPDVVSNVSNVVVD/DCVCVVVVVD

Sequence (308 aa):
KDAEAVQKFFLEEIQLGEELLAQGDYEKGVDHLTNAIAVSGQPQQLLQVLQQTLPPPVFQMLLTKLGRLCRLLSYAKDAEAVQKFFLEEIQLGEELLAQGDYEKGVDHLTNAIAVSGQPQQLLQVLQQTLPPPVFQMLLTKLGRLCRLLSYADLKDAEAVQKFFLEEIQLGEELLAQGDYEKGVDHLTNAIAVSGQPQQLLQVLQQTLPPPVFQMLLTKLGRLCRLLSYADLKDAEAVQKFFLEEIQLGEELLAQGDYEKGVDHLTNAIAVSGQPQQLLQVLQQTLPPPVFQMLLTKLGRLCRLLSYA

GO terms:
  GO:0030943 mitochondrion targeting sequence binding (F, IDA)
  GO:0014850 response to muscle activity (P, IEP)
  GO:1905242 response to 3,3',5-triiodo-L-thyronine (P, IEP)
  GO:0005515 protein binding (F, IPI)
  GO:0005741 mitochondrial outer membrane (C, IDA)
  GO:0030150 protein import into mitochondrial matrix (P, IMP)

Organism: Rattus norvegicus (NCBI:txid10116)

CATH classification: 1.20.960.10